Protein AF-A0A7J3WWP4-F1 (afdb_monomer)

Sequence (206 aa):
MHLEELTTLANKKNVTKLIIEVVRRDIKPNSLEISFECSPGCKSRVLLIHSRYVYRNIDGKKIFKHDRFMDLEEYVKNGLREYVARRSDVFWALLVGLTGVIGLLVISLPKIRNFISRVKKMIDEDGDSVYLLIAREGITIPLIKISNNNNKLVISPWLALSLKIAGYYIVRLTYPDINVSWEDALGLEQDPKIEVVSEPIQLESL

pLDDT: mean 75.21, std 16.01, range [35.31, 93.94]

Foldseek 3Di:
DLLVVLLVCLVVLLLLVQLVSCVVVVPDFDKFKDFQPDDPQKGKFKWKAFQVQWDADPVRDIDGDLVGIDTPVCCLQPVNQDDDDPPVPVVVVVVVVVVPDPPPVVVPDDPPPDGQWDWDWDQDPQRWIWIWIQGPVRDIATAWIAHNVRRMIIGGRSSQLSSLSSRMFIKMWMFGNPVDDVSVRSVDPPDTDIGGSDGRDHSVVD

Secondary structure (DSSP, 8-state):
-HHHHHHHHHHTT-HHHHHHHHHHTT--PPPEEEE----TTEEEEEEEEEGGGEEE-TTS-EEE-GGG-EEHHHIIIIIT--PPP--SHHHHHHHHHHSTTTGGGSTTS------SEEEEEEE-TTS-EEEEEEETTS-EEEEEEE-TTSSEEEE-HHHHHHHHHTTEEEEEEEEE-SS--HHHHTTSSS--EEEEEE----GGG-

Solvent-accessible surface area (backbone atoms only — not comparable to full-atom values): 12000 Å² total; per-residue (Å²): 112,74,66,57,54,54,49,51,32,30,77,67,60,38,51,60,61,37,29,53,51,40,54,76,65,66,63,82,61,72,69,48,76,46,74,48,90,56,63,91,66,42,44,66,47,53,30,34,35,49,50,93,52,49,46,63,50,98,87,64,49,79,44,76,51,76,94,55,61,39,51,46,68,56,38,51,66,54,69,58,44,65,74,84,76,86,68,58,64,65,59,50,51,54,53,50,65,73,50,69,87,72,66,82,81,66,77,83,62,82,80,75,78,82,61,65,43,45,66,47,80,47,67,53,98,85,53,24,44,35,34,32,38,39,38,67,88,71,51,73,42,69,39,39,39,34,39,66,85,67,48,36,40,38,37,25,25,48,45,52,51,28,40,14,52,50,31,24,30,36,30,40,41,35,38,71,60,75,89,62,53,74,73,53,44,67,71,44,94,62,82,49,51,75,40,83,77,40,65,50,48,61,78,91,78,113

Structure (mmCIF, N/CA/C/O backbone):
data_AF-A0A7J3WWP4-F1
#
_entry.id   AF-A0A7J3WWP4-F1
#
loop_
_atom_site.group_PDB
_atom_site.id
_atom_site.type_symbol
_atom_site.label_atom_id
_atom_site.label_alt_id
_atom_site.label_comp_id
_atom_site.label_asym_id
_atom_site.label_entity_id
_atom_site.label_seq_id
_atom_site.pdbx_PDB_ins_code
_atom_site.Cartn_x
_atom_site.Cartn_y
_atom_site.Cartn_z
_atom_site.occupancy
_atom_site.B_iso_or_equiv
_atom_site.auth_seq_id
_atom_site.auth_comp_id
_atom_site.auth_asym_id
_atom_site.auth_atom_id
_atom_site.pdbx_PDB_model_num
ATOM 1 N N . MET A 1 1 ? -19.397 -13.144 14.113 1.00 53.34 1 MET A N 1
ATOM 2 C CA . MET A 1 1 ? -19.358 -11.729 14.536 1.00 53.34 1 MET A CA 1
ATOM 3 C C . MET A 1 1 ? -18.107 -10.987 14.055 1.00 53.34 1 MET A C 1
ATOM 5 O O . MET A 1 1 ? -18.246 -10.114 13.212 1.00 53.34 1 MET A O 1
ATOM 9 N N . HIS A 1 2 ? -16.880 -11.334 14.485 1.00 65.81 2 HIS A N 1
ATOM 10 C CA . HIS A 1 2 ? -15.671 -10.584 14.079 1.00 65.81 2 HIS A CA 1
ATOM 11 C C . HIS A 1 2 ? -15.381 -10.593 12.567 1.00 65.81 2 HIS A C 1
ATOM 13 O O . HIS A 1 2 ? -15.059 -9.549 11.994 1.00 65.81 2 HIS A O 1
ATOM 19 N N . LEU A 1 3 ? -15.524 -11.753 11.925 1.00 68.88 3 LEU A N 1
ATOM 20 C CA . LEU A 1 3 ? -15.290 -11.918 10.491 1.00 68.88 3 LEU A CA 1
ATOM 21 C C . LEU A 1 3 ? -16.323 -11.157 9.646 1.00 68.88 3 LEU A C 1
ATOM 23 O O . LEU A 1 3 ? -15.976 -10.592 8.616 1.00 68.88 3 LEU A O 1
ATOM 27 N N . GLU A 1 4 ? -17.580 -11.097 10.091 1.00 70.38 4 GLU A N 1
ATOM 28 C CA . GLU A 1 4 ? -18.696 -10.504 9.338 1.00 70.38 4 GLU A CA 1
ATOM 29 C C . GLU A 1 4 ? -18.543 -8.990 9.177 1.00 70.38 4 GLU A C 1
ATOM 31 O O . GLU A 1 4 ? -18.787 -8.453 8.095 1.00 70.38 4 GLU A O 1
ATOM 36 N N . GLU A 1 5 ? -18.078 -8.289 10.213 1.00 74.50 5 GLU A N 1
ATOM 37 C CA . GLU A 1 5 ? -17.837 -6.843 10.147 1.00 74.50 5 GLU A CA 1
ATOM 38 C C . GLU A 1 5 ? -16.629 -6.500 9.272 1.00 74.50 5 GLU A C 1
ATOM 40 O O . GLU A 1 5 ? -16.724 -5.605 8.430 1.00 74.50 5 GLU A O 1
ATOM 45 N N . LEU A 1 6 ? -15.524 -7.248 9.395 1.00 76.56 6 LEU A N 1
ATOM 46 C CA . LEU A 1 6 ? -14.358 -7.084 8.520 1.00 76.56 6 LEU A CA 1
ATOM 47 C C . LEU A 1 6 ? -14.713 -7.403 7.064 1.00 76.56 6 LEU A C 1
ATOM 49 O O . LEU A 1 6 ? -14.350 -6.646 6.168 1.00 76.56 6 LEU A O 1
ATOM 53 N N . THR A 1 7 ? -15.505 -8.450 6.830 1.00 72.50 7 THR A N 1
ATOM 54 C CA . THR A 1 7 ? -16.014 -8.813 5.497 1.00 72.50 7 THR A CA 1
ATOM 55 C C . THR A 1 7 ? -16.912 -7.712 4.941 1.00 72.50 7 THR A C 1
ATOM 57 O O . THR A 1 7 ? -16.775 -7.303 3.789 1.00 72.50 7 THR A O 1
ATOM 60 N N . THR A 1 8 ? -17.798 -7.154 5.767 1.00 78.88 8 THR A N 1
ATOM 61 C CA . THR A 1 8 ? -18.680 -6.049 5.372 1.00 78.88 8 THR A CA 1
ATOM 62 C C . THR A 1 8 ? -17.882 -4.798 5.008 1.00 78.88 8 THR A C 1
ATOM 64 O O . THR A 1 8 ? -18.183 -4.138 4.011 1.00 78.88 8 THR A O 1
ATOM 67 N N . LEU A 1 9 ? -16.859 -4.459 5.792 1.00 77.50 9 LEU A N 1
ATOM 68 C CA . LEU A 1 9 ? -15.989 -3.312 5.535 1.00 77.50 9 LEU A CA 1
ATOM 69 C C . LEU A 1 9 ? -15.102 -3.522 4.295 1.00 77.50 9 LEU A C 1
ATOM 71 O O . LEU A 1 9 ? -14.937 -2.583 3.511 1.00 77.50 9 LEU A O 1
ATOM 75 N N . ALA A 1 10 ? -14.611 -4.745 4.072 1.00 73.25 10 ALA A N 1
ATOM 76 C CA . ALA A 1 10 ? -13.876 -5.153 2.872 1.00 73.25 10 ALA A CA 1
ATOM 77 C C . ALA A 1 10 ? -14.737 -5.016 1.615 1.00 73.25 10 ALA A C 1
ATOM 79 O O . ALA A 1 10 ? -14.332 -4.366 0.650 1.00 73.25 10 ALA A O 1
ATOM 80 N N . ASN A 1 11 ? -15.977 -5.503 1.666 1.00 70.69 11 ASN A N 1
ATOM 81 C CA . ASN A 1 11 ? -16.937 -5.392 0.567 1.00 70.69 11 ASN A CA 1
ATOM 82 C C . ASN A 1 11 ? -17.316 -3.935 0.266 1.00 70.69 11 ASN A C 1
ATOM 84 O O . ASN A 1 11 ? -17.484 -3.557 -0.893 1.00 70.69 11 ASN A O 1
ATOM 88 N N . LYS A 1 12 ? -17.392 -3.088 1.299 1.00 73.12 12 LYS A N 1
ATOM 89 C CA . LYS A 1 12 ? -17.600 -1.636 1.162 1.00 73.12 12 LYS A CA 1
ATOM 90 C C . LYS A 1 12 ? -16.335 -0.873 0.748 1.00 73.12 12 LYS A C 1
ATOM 92 O O . LYS A 1 12 ? -16.413 0.340 0.569 1.00 73.12 12 LYS A O 1
ATOM 97 N N . LYS A 1 13 ? -15.191 -1.557 0.598 1.00 66.88 13 LYS A N 1
ATOM 98 C CA . LYS A 1 13 ? -13.876 -0.998 0.228 1.00 66.88 13 LYS A CA 1
ATOM 99 C C . LYS A 1 13 ? -13.442 0.168 1.109 1.00 66.88 13 LYS A C 1
ATOM 101 O O . LYS A 1 13 ? -12.750 1.081 0.661 1.00 66.88 13 LYS A O 1
ATOM 106 N N . ASN A 1 14 ? -13.852 0.143 2.373 1.00 77.75 14 ASN A N 1
ATOM 107 C CA . ASN A 1 14 ? -13.524 1.199 3.313 1.00 77.75 14 ASN A CA 1
ATOM 108 C C . ASN A 1 14 ? -12.228 0.851 4.050 1.00 77.75 14 ASN A C 1
ATOM 110 O O . ASN A 1 14 ? -12.248 0.404 5.196 1.00 77.75 14 ASN A O 1
ATOM 114 N N . VAL A 1 15 ? -11.100 1.027 3.357 1.00 84.56 15 VAL A N 1
ATOM 115 C CA . VAL A 1 15 ? -9.767 0.674 3.871 1.00 84.56 15 VAL A CA 1
ATOM 116 C C . VAL A 1 15 ? -9.449 1.431 5.159 1.00 84.56 15 VAL A C 1
ATOM 118 O O . VAL A 1 15 ? -8.937 0.842 6.101 1.00 84.56 15 VAL A O 1
ATOM 121 N N . THR A 1 16 ? -9.838 2.699 5.264 1.00 84.31 16 THR A N 1
ATOM 122 C CA . THR A 1 16 ? -9.641 3.496 6.480 1.00 84.31 16 THR A CA 1
ATOM 123 C C . THR A 1 16 ? -10.349 2.895 7.696 1.00 84.31 16 THR A C 1
ATOM 125 O O . THR A 1 16 ? -9.734 2.738 8.750 1.00 84.31 16 THR A O 1
ATOM 128 N N . LYS A 1 17 ? -11.626 2.513 7.566 1.00 83.94 17 LYS A N 1
ATOM 129 C CA . LYS A 1 17 ? -12.362 1.854 8.656 1.00 83.94 17 LYS A CA 1
ATOM 130 C C . LYS A 1 17 ? -11.822 0.461 8.958 1.00 83.94 17 LYS A C 1
ATOM 132 O O . LYS A 1 17 ? -11.782 0.095 10.126 1.00 83.94 17 LYS A O 1
ATOM 137 N N . LEU A 1 18 ? -11.374 -0.281 7.941 1.00 85.50 18 LEU A N 1
ATOM 138 C CA . LEU A 1 18 ? -10.700 -1.567 8.140 1.00 85.50 18 LEU A CA 1
ATOM 139 C C . LEU A 1 18 ? -9.451 -1.408 9.003 1.00 85.50 18 LEU A C 1
ATOM 141 O O . LEU A 1 18 ? -9.318 -2.127 9.983 1.00 85.50 18 LEU A O 1
ATOM 145 N N . ILE A 1 19 ? -8.586 -0.437 8.699 1.00 87.94 19 ILE A N 1
ATOM 146 C CA . ILE A 1 19 ? -7.359 -0.192 9.471 1.00 87.94 19 ILE A CA 1
ATOM 147 C C . ILE A 1 19 ? -7.692 0.077 10.941 1.00 87.94 19 ILE A C 1
ATOM 149 O O . ILE A 1 19 ? -7.090 -0.529 11.824 1.00 87.94 19 ILE A O 1
ATOM 153 N N . ILE A 1 20 ? -8.662 0.958 11.205 1.00 86.19 20 ILE A N 1
ATOM 154 C CA . ILE A 1 20 ? -9.082 1.292 12.574 1.00 86.19 20 ILE A CA 1
ATOM 155 C C . ILE A 1 20 ? -9.592 0.042 13.298 1.00 86.19 20 ILE A C 1
ATOM 157 O O .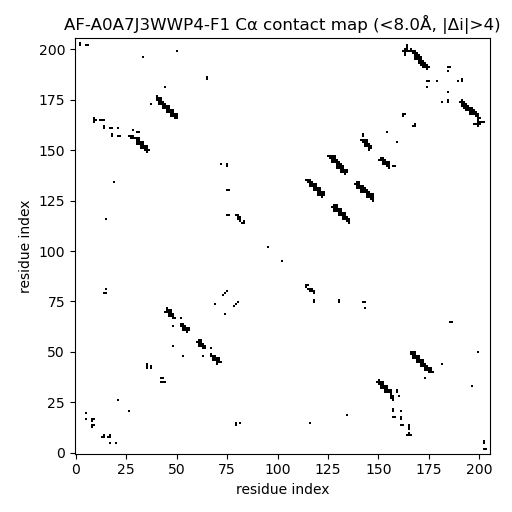 ILE A 1 20 ? -9.226 -0.194 14.447 1.00 86.19 20 ILE A O 1
ATOM 161 N N . GLU A 1 21 ? -10.401 -0.774 12.628 1.00 85.44 21 GLU A N 1
ATOM 162 C CA . GLU A 1 21 ? -10.981 -1.973 13.227 1.00 85.44 21 GLU A CA 1
ATOM 163 C C . GLU A 1 21 ? -9.934 -3.064 13.492 1.00 85.44 21 GLU A C 1
ATOM 165 O O . GLU A 1 21 ? -9.946 -3.690 14.549 1.00 85.44 21 GLU A O 1
ATOM 170 N N . VAL A 1 22 ? -8.980 -3.250 12.576 1.00 86.56 22 VAL A N 1
ATOM 171 C CA . VAL A 1 22 ? -7.848 -4.171 12.752 1.00 86.56 22 VAL A CA 1
ATOM 172 C C . VAL A 1 22 ? -6.987 -3.743 13.947 1.00 86.56 22 VAL A C 1
ATOM 174 O O . VAL A 1 22 ? -6.624 -4.588 14.764 1.00 86.56 22 VAL A O 1
ATOM 177 N N . VAL A 1 23 ? -6.700 -2.442 14.089 1.00 86.38 23 VAL A N 1
ATOM 178 C CA . VAL A 1 23 ? -5.936 -1.898 15.228 1.00 86.38 23 VAL A CA 1
ATOM 179 C C . VAL A 1 23 ? -6.683 -2.079 16.546 1.00 86.38 23 VAL A C 1
ATOM 181 O O . VAL A 1 23 ? -6.095 -2.532 17.523 1.00 86.38 23 VAL A O 1
ATOM 184 N N . ARG A 1 24 ? -7.984 -1.769 16.587 1.00 84.56 24 ARG A N 1
ATOM 185 C CA . ARG A 1 24 ? -8.812 -1.933 17.797 1.00 84.56 24 ARG A CA 1
ATOM 186 C C . ARG A 1 24 ? -8.848 -3.362 18.314 1.00 84.56 24 ARG A C 1
ATOM 188 O O . ARG A 1 24 ? -9.017 -3.571 19.510 1.00 84.56 24 ARG A O 1
ATOM 195 N N . ARG A 1 25 ? -8.717 -4.330 17.412 1.00 81.38 25 ARG A N 1
ATOM 196 C CA . ARG A 1 25 ? -8.728 -5.760 17.727 1.00 81.38 25 ARG A CA 1
ATOM 197 C C . ARG A 1 25 ? -7.346 -6.323 18.048 1.00 81.38 25 ARG A C 1
ATOM 199 O O . ARG A 1 25 ? -7.242 -7.527 18.241 1.00 81.38 25 ARG A O 1
ATOM 206 N N . ASP A 1 26 ? -6.314 -5.478 18.080 1.00 80.38 26 ASP A N 1
ATOM 207 C CA . ASP A 1 26 ? -4.914 -5.853 18.313 1.00 80.38 26 ASP A CA 1
ATOM 208 C C . ASP A 1 26 ? -4.450 -7.034 17.441 1.00 80.38 26 ASP A C 1
ATOM 210 O O . ASP A 1 26 ? -3.686 -7.902 17.863 1.00 80.38 26 ASP A O 1
ATOM 214 N N . ILE A 1 27 ? -4.923 -7.083 16.189 1.00 78.94 27 ILE A N 1
ATOM 215 C CA . ILE A 1 27 ? -4.419 -8.056 15.222 1.00 78.94 27 ILE A CA 1
ATOM 216 C C . ILE A 1 27 ? -2.991 -7.616 14.887 1.00 78.94 27 ILE A C 1
ATOM 218 O O . ILE A 1 27 ? -2.792 -6.512 14.370 1.00 78.94 27 ILE A O 1
ATOM 222 N N . LYS A 1 28 ? -2.001 -8.461 15.199 1.00 67.31 28 LYS A N 1
ATOM 223 C CA . LYS A 1 28 ? -0.566 -8.194 14.993 1.00 67.31 28 LYS A CA 1
ATOM 224 C C . LYS A 1 28 ? -0.029 -8.960 13.783 1.00 67.31 28 LYS A C 1
ATOM 226 O O . LYS A 1 28 ? 0.539 -10.037 13.951 1.00 67.31 28 LYS A O 1
ATOM 231 N N . PRO A 1 29 ? -0.211 -8.449 12.555 1.00 73.12 29 PRO A N 1
ATOM 232 C CA . PRO A 1 29 ? 0.434 -9.033 11.392 1.00 73.12 29 PRO A CA 1
ATOM 233 C C . PRO A 1 29 ? 1.921 -8.657 11.351 1.00 73.12 29 PRO A C 1
ATOM 235 O O . PRO A 1 29 ? 2.377 -7.741 12.039 1.00 73.12 29 PRO A O 1
ATOM 238 N N . ASN A 1 30 ? 2.671 -9.346 10.494 1.00 74.94 30 ASN A N 1
ATOM 239 C CA . ASN A 1 30 ? 4.056 -8.991 10.204 1.00 74.94 30 ASN A CA 1
ATOM 240 C C . ASN A 1 30 ? 4.126 -7.648 9.462 1.00 74.94 30 ASN A C 1
ATOM 242 O O . ASN A 1 30 ? 3.270 -7.343 8.623 1.00 74.94 30 ASN A O 1
ATOM 246 N N . SER A 1 31 ? 5.162 -6.858 9.747 1.00 72.88 31 SER A N 1
ATOM 247 C CA . SER A 1 31 ? 5.498 -5.692 8.932 1.00 72.88 31 SER A CA 1
ATOM 248 C C . SER A 1 31 ? 5.886 -6.128 7.521 1.00 72.88 31 SER A C 1
ATOM 250 O O . SER A 1 31 ? 6.439 -7.209 7.312 1.00 72.88 31 SER A O 1
ATOM 252 N N . LEU A 1 32 ? 5.572 -5.279 6.540 1.00 86.12 32 LEU A N 1
ATOM 253 C CA . LEU A 1 32 ? 5.977 -5.492 5.157 1.00 86.12 32 LEU A CA 1
ATOM 254 C C . LEU A 1 32 ? 7.013 -4.436 4.786 1.00 86.12 32 LEU A C 1
ATOM 256 O O . LEU A 1 32 ? 6.690 -3.255 4.643 1.00 86.12 32 LEU A O 1
ATOM 260 N N . GLU A 1 33 ? 8.258 -4.875 4.650 1.00 88.44 33 GLU A N 1
ATOM 261 C CA . GLU A 1 33 ? 9.375 -4.030 4.241 1.00 88.44 33 GLU A CA 1
ATOM 262 C C . GLU A 1 33 ? 9.713 -4.282 2.775 1.00 88.44 33 GLU A C 1
ATOM 264 O O . GLU A 1 33 ? 9.832 -5.427 2.340 1.00 88.44 33 GLU A O 1
ATOM 269 N N . ILE A 1 34 ? 9.862 -3.203 2.012 1.00 87.19 34 ILE A N 1
ATOM 270 C CA . ILE A 1 34 ? 10.172 -3.247 0.587 1.00 87.19 34 ILE A CA 1
ATOM 271 C C . ILE A 1 34 ? 11.435 -2.428 0.367 1.00 87.19 34 ILE A C 1
ATOM 273 O O . ILE A 1 34 ? 11.413 -1.198 0.426 1.00 87.19 34 ILE A O 1
ATOM 277 N N . SER A 1 35 ? 12.541 -3.121 0.117 1.00 84.81 35 SER A N 1
ATOM 278 C CA . SER A 1 35 ? 13.778 -2.488 -0.334 1.00 84.81 35 SER A CA 1
ATOM 279 C C . SER A 1 35 ? 13.695 -2.210 -1.831 1.00 84.81 35 SER A C 1
ATOM 281 O O . SER A 1 35 ? 13.241 -3.047 -2.616 1.00 84.81 35 SER A O 1
ATOM 283 N N . PHE A 1 36 ? 14.160 -1.037 -2.235 1.00 79.00 36 PHE A N 1
ATOM 284 C CA . PHE A 1 36 ? 14.231 -0.603 -3.625 1.00 79.00 36 PHE A CA 1
ATOM 285 C C . PHE A 1 36 ? 15.599 -0.893 -4.244 1.00 79.00 36 PHE A C 1
ATOM 287 O O . PHE A 1 36 ? 16.018 -0.137 -5.110 1.00 79.00 36 PHE A O 1
ATOM 294 N N . GLU A 1 37 ? 16.309 -1.936 -3.789 1.00 66.94 37 GLU A N 1
ATOM 295 C CA . GLU A 1 37 ? 17.620 -2.317 -4.333 1.00 66.94 37 GLU A CA 1
ATOM 296 C C . GLU A 1 37 ? 17.543 -2.417 -5.857 1.00 66.94 37 GLU A C 1
ATOM 298 O O . GLU A 1 37 ? 16.990 -3.362 -6.421 1.00 66.94 37 GLU A O 1
ATOM 303 N N . CYS A 1 38 ? 18.063 -1.387 -6.513 1.00 65.44 38 CYS A N 1
ATOM 304 C CA . CYS A 1 38 ? 18.010 -1.226 -7.946 1.00 65.44 38 CYS A CA 1
ATOM 305 C C . CYS A 1 38 ? 19.430 -1.052 -8.450 1.00 65.44 38 CYS A C 1
ATOM 307 O O . CYS A 1 38 ? 20.230 -0.334 -7.847 1.00 65.44 38 CYS A O 1
ATOM 309 N N . SER A 1 39 ? 19.738 -1.697 -9.571 1.00 70.88 39 SER A N 1
ATOM 310 C CA . SER A 1 39 ? 20.965 -1.413 -10.304 1.00 70.88 39 SER A CA 1
ATOM 311 C C . SER A 1 39 ? 21.039 0.086 -10.644 1.00 70.88 39 SER A C 1
ATOM 313 O O . SER A 1 39 ? 19.993 0.725 -10.808 1.00 70.88 39 SER A O 1
ATOM 315 N N . PRO A 1 40 ? 22.249 0.663 -10.761 1.00 73.38 40 PRO A N 1
ATOM 316 C CA . PRO A 1 40 ? 22.417 2.054 -11.168 1.00 73.38 40 PRO A CA 1
ATOM 317 C C . PRO A 1 40 ? 21.605 2.372 -12.431 1.00 73.38 40 PRO A C 1
ATOM 319 O O . PRO A 1 40 ? 21.621 1.597 -13.386 1.00 73.38 40 PRO A O 1
ATOM 322 N N . GLY A 1 41 ? 20.891 3.502 -12.432 1.00 75.19 41 GLY A N 1
ATOM 323 C CA . GLY A 1 41 ? 20.064 3.925 -13.569 1.00 75.19 41 GLY A CA 1
ATOM 324 C C . GLY A 1 41 ? 18.663 3.309 -13.621 1.00 75.19 41 GLY A C 1
ATOM 325 O O . GLY A 1 41 ? 18.033 3.338 -14.673 1.00 75.19 41 GLY A O 1
ATOM 326 N N . CYS A 1 42 ? 18.162 2.753 -12.517 1.00 79.44 42 CYS A N 1
ATOM 327 C CA . CYS A 1 42 ? 16.786 2.278 -12.401 1.00 79.44 42 CYS A CA 1
ATOM 328 C C . CYS A 1 42 ? 16.069 2.929 -11.207 1.00 79.44 42 CYS A C 1
ATOM 330 O O . CYS A 1 42 ? 16.673 3.220 -10.174 1.00 79.44 42 CYS A O 1
ATOM 332 N N . LYS A 1 43 ? 14.757 3.117 -11.345 1.00 83.12 43 LYS A N 1
ATOM 333 C CA . LYS A 1 43 ? 13.836 3.580 -10.306 1.00 83.12 43 LYS A CA 1
ATOM 334 C C . LYS A 1 43 ? 12.888 2.456 -9.912 1.00 83.12 43 LYS A C 1
ATOM 336 O O . LYS A 1 43 ? 12.559 1.579 -10.710 1.00 83.12 43 LYS A O 1
ATOM 341 N N . SER A 1 44 ? 12.413 2.507 -8.671 1.00 85.88 44 SER A N 1
ATOM 342 C CA . SER A 1 44 ? 11.416 1.569 -8.167 1.00 85.88 44 SER A CA 1
ATOM 343 C C . SER A 1 44 ? 10.238 2.307 -7.542 1.00 85.88 44 SER A C 1
ATOM 345 O O . SER A 1 44 ? 10.395 3.355 -6.918 1.00 85.88 44 SER A O 1
ATOM 347 N N . ARG A 1 45 ? 9.038 1.753 -7.714 1.00 87.56 45 ARG A N 1
ATOM 348 C CA . ARG A 1 45 ? 7.792 2.237 -7.110 1.00 87.56 45 ARG A CA 1
ATOM 349 C C . ARG A 1 45 ? 7.002 1.080 -6.516 1.00 87.56 45 ARG A C 1
ATOM 351 O O . ARG A 1 45 ? 7.139 -0.058 -6.961 1.00 87.56 45 ARG A O 1
ATOM 358 N N . VAL A 1 46 ? 6.176 1.375 -5.514 1.00 90.75 46 VAL A N 1
ATOM 359 C CA . VAL A 1 46 ? 5.210 0.414 -4.968 1.00 90.75 46 VAL A CA 1
ATOM 360 C C . VAL A 1 46 ? 3.827 0.815 -5.443 1.00 90.75 46 VAL A C 1
ATOM 362 O O . VAL A 1 46 ? 3.352 1.906 -5.136 1.00 90.75 46 VAL A O 1
ATOM 365 N N . LEU A 1 47 ? 3.188 -0.079 -6.182 1.00 90.56 47 LEU A N 1
ATOM 366 C CA . LEU A 1 47 ? 1.879 0.124 -6.776 1.00 90.56 47 LEU A CA 1
ATOM 367 C C . LEU A 1 47 ? 0.852 -0.821 -6.147 1.00 90.56 47 LEU A C 1
ATOM 369 O O . LEU A 1 47 ? 1.164 -1.933 -5.712 1.00 90.56 47 LEU A O 1
ATOM 373 N N . LEU A 1 48 ? -0.396 -0.373 -6.133 1.00 90.56 48 LEU A N 1
ATOM 374 C CA . LEU A 1 48 ? -1.569 -1.121 -5.712 1.00 90.56 48 LEU A CA 1
ATOM 375 C C . LEU A 1 48 ? -2.417 -1.507 -6.918 1.00 90.56 48 LEU A C 1
ATOM 377 O O . LEU A 1 48 ? -2.679 -0.684 -7.795 1.00 90.56 48 LEU A O 1
ATOM 381 N N . ILE A 1 49 ? -2.904 -2.749 -6.924 1.00 87.50 49 ILE A N 1
ATOM 382 C CA . ILE A 1 49 ? -3.813 -3.259 -7.957 1.00 87.50 49 ILE A CA 1
ATOM 383 C C . ILE A 1 49 ? -4.900 -4.076 -7.288 1.00 87.50 49 ILE A C 1
ATOM 385 O O . ILE A 1 49 ? -4.624 -5.055 -6.602 1.00 87.50 49 ILE A O 1
ATOM 389 N N . HIS A 1 50 ? -6.158 -3.727 -7.512 1.00 87.94 50 HIS A N 1
ATOM 390 C CA . HIS A 1 50 ? -7.243 -4.553 -6.997 1.00 87.94 50 HIS A CA 1
ATOM 391 C C . HIS A 1 50 ? -7.351 -5.858 -7.797 1.00 87.94 50 HIS A C 1
ATOM 393 O O . HIS A 1 50 ? -7.327 -5.844 -9.025 1.00 87.94 50 HIS A O 1
ATOM 399 N N . SER A 1 51 ? -7.586 -6.973 -7.109 1.00 85.44 51 SER A N 1
ATOM 400 C CA . SER A 1 51 ? -7.750 -8.320 -7.669 1.00 85.44 51 SER A CA 1
ATOM 401 C C . SER A 1 51 ? -8.725 -8.442 -8.839 1.00 85.44 51 SER A C 1
ATOM 403 O O . SER A 1 51 ? -8.480 -9.225 -9.746 1.00 85.44 51 SER A O 1
ATOM 405 N N . ARG A 1 52 ? -9.782 -7.620 -8.889 1.00 83.62 52 ARG A N 1
ATOM 406 C CA . ARG A 1 52 ? -10.725 -7.568 -10.021 1.00 83.62 52 ARG A CA 1
ATOM 407 C C . ARG A 1 52 ? -10.088 -7.135 -11.349 1.00 83.62 52 ARG A C 1
ATOM 409 O O . ARG A 1 52 ? -10.713 -7.267 -12.395 1.00 83.62 52 ARG A O 1
ATOM 416 N N . TYR A 1 53 ? -8.890 -6.558 -11.300 1.00 83.25 53 TYR A N 1
ATOM 417 C CA . TYR A 1 53 ? -8.115 -6.108 -12.457 1.00 83.25 53 TYR A CA 1
ATOM 418 C C . TYR A 1 53 ? -6.936 -7.029 -12.776 1.00 83.25 53 TYR A C 1
ATOM 420 O O . TYR A 1 53 ? -6.110 -6.695 -13.624 1.00 83.25 53 TYR A O 1
ATOM 428 N N . VAL A 1 54 ? -6.871 -8.184 -12.115 1.00 83.44 54 VAL A N 1
ATOM 429 C CA . VAL A 1 54 ? -5.882 -9.226 -12.367 1.00 83.44 54 VAL A CA 1
ATOM 430 C C . VAL A 1 54 ? -6.602 -10.408 -12.990 1.00 83.44 54 VAL A C 1
ATOM 432 O O . VAL A 1 54 ? -7.606 -10.881 -12.464 1.00 83.44 54 VAL A O 1
ATOM 435 N N . TYR A 1 55 ? -6.098 -10.883 -14.120 1.00 84.44 55 TYR A N 1
ATOM 436 C CA . TYR A 1 55 ? -6.603 -12.085 -14.774 1.00 84.44 55 TYR A CA 1
ATOM 437 C C . TYR A 1 55 ? -5.491 -13.120 -14.888 1.00 84.44 55 TYR A C 1
ATOM 439 O O . TYR A 1 55 ? -4.315 -12.807 -14.712 1.00 84.44 55 TYR A O 1
ATOM 447 N N . ARG A 1 56 ? -5.866 -14.374 -15.131 1.00 82.62 56 ARG A N 1
ATOM 448 C CA . ARG A 1 56 ? -4.910 -15.448 -15.395 1.00 82.62 56 ARG A CA 1
ATOM 449 C C . ARG A 1 56 ? -4.906 -15.743 -16.885 1.00 82.62 56 ARG A C 1
ATOM 451 O O . ARG A 1 56 ? -5.971 -15.789 -17.497 1.00 82.62 56 ARG A O 1
ATOM 458 N N . ASN A 1 57 ? -3.721 -15.907 -17.460 1.00 82.88 57 ASN A N 1
ATOM 459 C CA . ASN A 1 57 ? -3.589 -16.427 -18.813 1.00 82.88 57 ASN A CA 1
ATOM 460 C C . ASN A 1 57 ? -3.881 -17.942 -18.836 1.00 82.88 57 ASN A C 1
ATOM 462 O O . ASN A 1 57 ? -4.132 -18.555 -17.795 1.00 82.88 57 ASN A O 1
ATOM 466 N N . ILE A 1 58 ? -3.827 -18.539 -20.027 1.00 81.94 58 ILE A N 1
ATOM 467 C CA . ILE A 1 58 ? -4.065 -19.977 -20.237 1.00 81.94 58 ILE A CA 1
ATOM 468 C C . ILE A 1 58 ? -3.044 -20.835 -19.459 1.00 81.94 58 ILE A C 1
ATOM 470 O O . ILE A 1 58 ? -3.395 -21.901 -18.965 1.00 81.94 58 ILE A O 1
ATOM 474 N N . ASP A 1 59 ? -1.826 -20.324 -19.247 1.00 82.06 59 ASP A N 1
ATOM 475 C CA . ASP A 1 59 ? -0.762 -20.976 -18.464 1.00 82.06 59 ASP A CA 1
ATOM 476 C C . ASP A 1 59 ? -0.857 -20.715 -16.945 1.00 82.06 59 ASP A C 1
ATOM 478 O O . ASP A 1 59 ? 0.050 -21.057 -16.188 1.00 82.06 59 ASP A O 1
ATOM 482 N N . GLY A 1 60 ? -1.911 -20.040 -16.472 1.00 77.69 60 GLY A N 1
ATOM 483 C CA . GLY A 1 60 ? -2.097 -19.688 -15.062 1.00 77.69 60 GLY A CA 1
ATOM 484 C C . GLY A 1 60 ? -1.263 -18.500 -14.555 1.00 77.69 60 GLY A C 1
ATOM 485 O O . GLY A 1 60 ? -1.384 -18.135 -13.381 1.00 77.69 60 GLY A O 1
ATOM 486 N N . LYS A 1 61 ? -0.462 -17.850 -15.408 1.00 82.19 61 LYS A N 1
ATOM 487 C CA . LYS A 1 61 ? 0.291 -16.628 -15.080 1.00 82.19 61 LYS A CA 1
ATOM 488 C C . LYS A 1 61 ? -0.654 -15.447 -14.870 1.00 82.19 61 LYS A C 1
ATOM 490 O O . LYS A 1 61 ? -1.602 -15.245 -15.629 1.00 82.19 61 LYS A O 1
ATOM 495 N N . LYS A 1 62 ? -0.377 -14.645 -13.840 1.00 80.19 62 LYS A N 1
ATOM 496 C CA . LYS A 1 62 ? -1.130 -13.424 -13.522 1.00 80.19 62 LYS A CA 1
ATOM 497 C C . LYS A 1 62 ? -0.764 -12.322 -14.511 1.00 80.19 62 LYS A C 1
ATOM 499 O O . LYS A 1 62 ? 0.415 -12.038 -14.696 1.00 80.19 62 LYS A O 1
ATOM 504 N N . ILE A 1 63 ? -1.773 -11.687 -15.094 1.00 79.00 63 ILE A N 1
ATOM 505 C CA . ILE A 1 63 ? -1.616 -10.506 -15.935 1.00 79.00 63 ILE A CA 1
ATOM 506 C C . ILE A 1 63 ? -2.319 -9.327 -15.265 1.00 79.00 63 ILE A C 1
ATOM 508 O O . ILE A 1 63 ? -3.476 -9.421 -14.843 1.00 79.00 63 ILE A O 1
ATOM 512 N N . PHE A 1 64 ? -1.596 -8.215 -15.175 1.00 80.25 64 PHE A N 1
ATOM 513 C CA . PHE A 1 64 ? -2.027 -6.983 -14.531 1.00 80.25 64 PHE A CA 1
ATOM 514 C C . PHE A 1 64 ? -2.434 -5.954 -15.588 1.00 80.25 64 PHE A C 1
ATOM 516 O O . PHE A 1 64 ? -1.727 -5.757 -16.574 1.00 80.25 64 PHE A O 1
ATOM 523 N N . LYS A 1 65 ? -3.588 -5.304 -15.408 1.00 76.44 65 LYS A N 1
ATOM 524 C CA . LYS A 1 65 ? -4.036 -4.237 -16.314 1.00 76.44 65 LYS A CA 1
ATOM 525 C C . LYS A 1 65 ? -3.371 -2.901 -15.964 1.00 76.44 65 LYS A C 1
ATOM 527 O O . LYS A 1 65 ? -3.595 -2.372 -14.876 1.00 76.44 65 LYS A O 1
ATOM 532 N N . HIS A 1 66 ? -2.598 -2.368 -16.911 1.00 67.31 66 HIS A N 1
ATOM 533 C CA . HIS A 1 66 ? -1.757 -1.178 -16.740 1.00 67.31 66 HIS A CA 1
ATOM 534 C C . HIS A 1 66 ? -2.524 0.116 -16.417 1.00 67.31 66 HIS A C 1
ATOM 536 O O . HIS A 1 66 ? -2.045 0.944 -15.652 1.00 67.31 66 HIS A O 1
ATOM 542 N N . ASP A 1 67 ? -3.766 0.264 -16.872 1.00 67.19 67 ASP A N 1
ATOM 543 C CA . ASP A 1 67 ? -4.603 1.446 -16.617 1.00 67.19 67 ASP A CA 1
ATOM 544 C C . ASP A 1 67 ? -5.184 1.515 -15.188 1.00 67.19 67 ASP A C 1
ATOM 546 O O . ASP A 1 67 ? -5.975 2.408 -14.875 1.00 67.19 67 ASP A O 1
ATOM 550 N N . ARG A 1 68 ? -4.863 0.542 -14.321 1.00 73.38 68 ARG A N 1
ATOM 551 C CA . ARG A 1 68 ? -5.486 0.376 -12.992 1.00 73.38 68 ARG A CA 1
ATOM 552 C C . ARG A 1 68 ? -4.500 0.295 -11.835 1.00 73.38 68 ARG A C 1
ATOM 554 O O . ARG A 1 68 ? -4.927 -0.012 -10.719 1.00 73.38 68 ARG A O 1
ATOM 561 N N . PHE A 1 69 ? -3.225 0.562 -12.088 1.00 81.88 69 PHE A N 1
ATOM 562 C CA . PHE A 1 69 ? -2.245 0.744 -11.028 1.00 81.88 69 PHE A CA 1
ATOM 563 C C . PHE A 1 69 ? -2.489 2.058 -10.281 1.00 81.88 69 PHE A C 1
ATOM 565 O O . PHE A 1 69 ? -2.964 3.040 -10.850 1.00 81.88 69 PHE A O 1
ATOM 572 N N . MET A 1 70 ? -2.154 2.072 -8.996 1.00 86.69 70 MET A N 1
ATOM 573 C CA . MET A 1 70 ? -2.174 3.274 -8.170 1.00 86.69 70 MET A CA 1
ATOM 574 C C . MET A 1 70 ? -0.924 3.311 -7.304 1.00 86.69 70 MET A C 1
ATOM 576 O O . MET A 1 70 ? -0.641 2.329 -6.618 1.00 86.69 70 MET A O 1
ATOM 580 N N . ASP A 1 71 ? -0.186 4.417 -7.311 1.00 88.50 71 ASP A N 1
ATOM 581 C CA . ASP A 1 71 ? 0.972 4.573 -6.432 1.00 88.50 71 ASP A CA 1
ATOM 582 C C . ASP A 1 71 ? 0.540 4.500 -4.956 1.00 88.50 71 ASP A C 1
ATO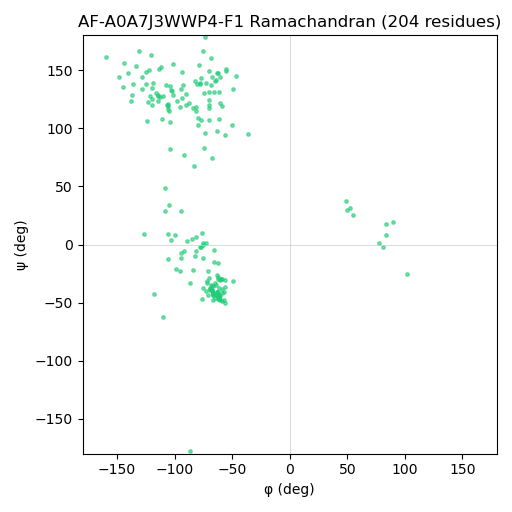M 584 O O . ASP A 1 71 ? -0.441 5.122 -4.536 1.00 88.50 71 ASP A O 1
ATOM 588 N N . LEU A 1 72 ? 1.246 3.687 -4.162 1.00 89.75 72 LEU A N 1
ATOM 589 C CA . LEU A 1 72 ? 0.910 3.459 -2.756 1.00 89.75 72 LEU A CA 1
ATOM 590 C C . LEU A 1 72 ? 1.017 4.747 -1.931 1.00 89.75 72 LEU A C 1
ATOM 592 O O . LEU A 1 72 ? 0.178 4.992 -1.062 1.00 89.75 72 LEU A O 1
ATOM 596 N N . GLU A 1 73 ? 2.040 5.564 -2.177 1.00 88.62 73 GLU A N 1
ATOM 597 C CA . GLU A 1 73 ? 2.230 6.820 -1.458 1.00 88.62 73 GLU A CA 1
ATOM 598 C C . GLU A 1 73 ? 1.104 7.802 -1.808 1.00 88.62 73 GLU A C 1
ATOM 600 O O . GLU A 1 73 ? 0.538 8.440 -0.915 1.00 88.62 73 GLU A O 1
ATOM 605 N N . GLU A 1 74 ? 0.722 7.896 -3.082 1.00 86.81 74 GLU A N 1
ATOM 606 C CA . GLU A 1 74 ? -0.408 8.717 -3.516 1.00 86.81 74 GLU A CA 1
ATOM 607 C C . GLU A 1 74 ? -1.740 8.229 -2.931 1.00 86.81 74 GLU A C 1
ATOM 609 O O . GLU A 1 74 ? -2.526 9.033 -2.413 1.00 86.81 74 GLU A O 1
ATOM 614 N N . TYR A 1 75 ? -1.975 6.915 -2.924 1.00 85.62 75 TYR A N 1
ATOM 615 C CA . TYR A 1 75 ? -3.155 6.329 -2.294 1.00 85.62 75 TYR A CA 1
ATOM 616 C C . TYR A 1 75 ? -3.228 6.667 -0.801 1.00 85.62 75 TYR A C 1
ATOM 618 O O . TYR A 1 75 ? -4.288 7.041 -0.296 1.00 85.62 75 TYR A O 1
ATOM 626 N N . VAL A 1 76 ? -2.102 6.616 -0.090 1.00 87.19 76 VAL A N 1
ATOM 627 C CA . VAL A 1 76 ? -2.036 7.004 1.324 1.00 87.19 76 VAL A CA 1
ATOM 628 C C . VAL A 1 76 ? -2.289 8.503 1.506 1.00 87.19 76 VAL A C 1
ATOM 630 O O . VAL A 1 76 ? -3.056 8.893 2.388 1.00 87.19 76 VAL A O 1
ATOM 633 N N . LYS A 1 77 ? -1.697 9.361 0.667 1.00 83.38 77 LYS A N 1
ATOM 634 C CA . LYS A 1 77 ? -1.873 10.822 0.733 1.00 83.38 77 LYS A CA 1
ATOM 635 C C . LYS A 1 77 ? -3.320 11.244 0.500 1.00 83.38 77 LYS A C 1
ATOM 637 O O . LYS A 1 77 ? -3.829 12.089 1.243 1.00 83.38 77 LYS A O 1
ATOM 642 N N . ASN A 1 78 ? -3.944 10.691 -0.538 1.00 77.69 78 ASN A N 1
ATOM 643 C CA . ASN A 1 78 ? -5.180 11.205 -1.125 1.00 77.69 78 ASN A CA 1
ATOM 644 C C . ASN A 1 78 ? -6.341 10.211 -1.030 1.00 77.69 78 ASN A C 1
ATOM 646 O O . ASN A 1 78 ? -7.449 10.614 -0.689 1.00 77.69 78 ASN A O 1
ATOM 650 N N . GLY A 1 79 ? -6.099 8.926 -1.289 1.00 69.12 79 GLY A N 1
ATOM 651 C CA . GLY A 1 79 ? -7.130 7.882 -1.339 1.00 69.12 79 GLY A CA 1
ATOM 652 C C . GLY A 1 79 ? -7.711 7.494 0.023 1.00 69.12 79 GLY A C 1
ATOM 653 O O . GLY A 1 79 ? -8.900 7.204 0.116 1.00 69.12 79 GLY A O 1
ATOM 654 N N . LEU A 1 80 ? -6.910 7.545 1.093 1.00 74.88 80 LEU A N 1
ATOM 655 C CA . LEU A 1 80 ? -7.380 7.299 2.467 1.00 74.88 80 LEU A CA 1
ATOM 656 C C . LEU A 1 80 ? -8.040 8.522 3.121 1.00 74.88 80 LEU A C 1
ATOM 658 O O . LEU A 1 80 ? -8.642 8.401 4.193 1.00 74.88 80 LEU A O 1
ATOM 662 N N . ARG A 1 81 ? -7.953 9.707 2.499 1.00 62.62 81 ARG A N 1
ATOM 663 C CA . ARG A 1 81 ? -8.677 10.891 2.971 1.00 62.62 81 ARG A CA 1
ATOM 664 C C . ARG A 1 81 ? -10.155 10.734 2.631 1.00 62.62 81 ARG A C 1
ATOM 666 O O . ARG A 1 81 ? -10.595 11.098 1.546 1.00 62.62 81 ARG A O 1
ATOM 673 N N . GLU A 1 82 ? -10.949 10.259 3.583 1.00 54.28 82 GLU A N 1
ATOM 674 C CA . GLU A 1 82 ? -12.401 10.360 3.458 1.00 54.28 82 GLU A CA 1
ATOM 675 C C . GLU A 1 82 ? -12.833 11.829 3.600 1.00 54.28 82 GLU A C 1
ATOM 677 O O . GLU A 1 82 ? -12.821 12.411 4.687 1.00 54.28 82 GLU A O 1
ATOM 682 N N . TYR A 1 83 ? -13.229 12.436 2.479 1.00 41.97 83 TYR A N 1
ATOM 683 C CA . TYR A 1 83 ? -13.966 13.696 2.461 1.00 41.97 83 TYR A CA 1
ATOM 684 C C . TYR A 1 83 ? -15.453 13.383 2.652 1.00 41.97 83 TYR A C 1
ATOM 686 O O . TYR A 1 83 ? -16.062 12.708 1.821 1.00 41.97 83 TYR A O 1
ATOM 694 N N . VAL A 1 84 ? -16.066 13.867 3.735 1.00 43.19 84 VAL A N 1
ATOM 695 C CA . VAL A 1 84 ? -17.519 13.734 3.902 1.00 43.19 84 VAL A CA 1
ATOM 696 C C . VAL A 1 84 ? -18.218 14.641 2.891 1.00 43.19 84 VAL A C 1
ATOM 698 O O . VAL A 1 84 ? -18.032 15.860 2.881 1.00 43.19 84 VAL A O 1
ATOM 701 N N . ALA A 1 85 ? -19.029 14.019 2.036 1.00 37.00 85 ALA A N 1
ATOM 702 C CA . ALA A 1 85 ? -19.885 14.677 1.064 1.00 37.00 85 ALA A CA 1
ATOM 703 C C . ALA A 1 85 ? -20.904 15.600 1.760 1.00 37.00 85 ALA A C 1
ATOM 705 O O . ALA A 1 85 ? -21.737 15.155 2.551 1.00 37.00 85 ALA A O 1
ATOM 706 N N . ARG A 1 86 ? -20.869 16.893 1.413 1.00 40.56 86 ARG A N 1
ATOM 707 C CA . ARG A 1 86 ? -21.882 17.904 1.761 1.00 40.56 86 ARG A CA 1
ATOM 708 C C . ARG A 1 86 ? -23.207 17.619 1.037 1.00 40.56 86 ARG A C 1
ATOM 710 O O . ARG A 1 86 ? -23.531 18.303 0.071 1.00 40.56 86 ARG A O 1
ATOM 717 N N . ARG A 1 87 ? -23.978 16.612 1.449 1.00 35.31 87 ARG A N 1
ATOM 718 C CA . ARG A 1 87 ? -25.341 16.414 0.909 1.00 35.31 87 ARG A CA 1
ATOM 719 C C . ARG A 1 87 ? -26.479 16.788 1.856 1.00 35.31 87 ARG A C 1
ATOM 721 O O . ARG A 1 87 ? -27.588 16.951 1.367 1.00 35.31 87 ARG A O 1
ATOM 728 N N . SER A 1 88 ? -26.239 17.021 3.149 1.00 37.91 88 SER A N 1
ATOM 729 C CA . SER A 1 88 ? -27.323 17.421 4.063 1.00 37.91 88 SER A CA 1
ATOM 730 C C . SER A 1 88 ? -27.457 18.933 4.275 1.00 37.91 88 SER A C 1
ATOM 732 O O . SER A 1 88 ? -28.545 19.381 4.608 1.00 37.91 88 SER A O 1
ATOM 734 N N . ASP A 1 89 ? -26.419 19.744 4.048 1.00 42.84 89 ASP A N 1
ATOM 735 C CA . ASP A 1 89 ? -26.465 21.172 4.421 1.00 42.84 89 ASP A CA 1
ATOM 736 C C . ASP A 1 89 ? -27.442 22.007 3.579 1.00 42.84 89 ASP A C 1
ATOM 738 O O . ASP A 1 89 ? -28.085 22.903 4.114 1.00 42.84 89 ASP A O 1
ATOM 742 N N . VAL A 1 90 ? -27.609 21.706 2.285 1.00 48.16 90 VAL A N 1
ATOM 743 C CA . VAL A 1 90 ? -28.569 22.435 1.432 1.00 48.16 90 VAL A CA 1
ATOM 744 C C . VAL A 1 90 ? -30.002 22.003 1.731 1.00 48.16 90 VAL A C 1
ATOM 746 O O . VAL A 1 90 ? -30.887 22.847 1.780 1.00 48.16 90 VAL A O 1
ATOM 749 N N . PHE A 1 91 ? -30.232 20.713 2.001 1.00 45.38 91 PHE A N 1
ATOM 750 C CA . PHE A 1 91 ? -31.562 20.196 2.336 1.00 45.38 91 PHE A CA 1
ATOM 751 C C . PHE A 1 91 ? -32.041 20.728 3.695 1.00 45.38 91 PHE A C 1
ATOM 753 O O . PHE A 1 91 ? -33.193 21.129 3.821 1.00 45.38 91 PHE A O 1
ATOM 760 N N . TRP A 1 92 ? -31.137 20.834 4.677 1.00 45.56 92 TRP A N 1
ATOM 761 C CA . TRP A 1 92 ? -31.409 21.499 5.953 1.00 45.56 92 TRP A CA 1
ATOM 762 C C . TRP A 1 92 ? -31.556 23.015 5.806 1.00 45.56 92 TRP A C 1
ATOM 764 O O . TRP A 1 92 ? -32.442 23.577 6.433 1.00 45.56 92 TRP A O 1
ATOM 774 N N . ALA A 1 93 ? -30.767 23.689 4.962 1.00 49.50 93 ALA A N 1
ATOM 775 C CA . ALA A 1 93 ? -30.942 25.121 4.701 1.00 49.50 93 ALA A CA 1
ATOM 776 C C . ALA A 1 93 ? -32.278 25.436 3.999 1.00 49.50 93 ALA A C 1
ATOM 778 O O . ALA A 1 93 ? -32.882 26.466 4.285 1.00 49.50 93 ALA A O 1
ATOM 779 N N . LEU A 1 94 ? -32.773 24.538 3.139 1.00 50.56 94 LEU A N 1
ATOM 780 C CA . LEU A 1 94 ? -34.088 24.658 2.501 1.00 50.56 94 LEU A CA 1
ATOM 781 C C . LEU A 1 94 ? -35.231 24.397 3.499 1.00 50.56 94 LEU A C 1
ATOM 783 O O . LEU A 1 94 ? -36.218 25.126 3.501 1.00 50.56 94 LEU A O 1
ATOM 787 N N . LEU A 1 95 ? -35.074 23.403 4.384 1.00 50.97 95 LEU A N 1
ATOM 788 C CA . LEU A 1 95 ? -36.026 23.111 5.466 1.00 50.97 95 LEU A CA 1
ATOM 789 C C . LEU A 1 95 ? -36.082 24.235 6.513 1.00 50.97 95 LEU A C 1
ATOM 791 O O . LEU A 1 95 ? -37.165 24.624 6.935 1.00 50.97 95 LEU A O 1
ATOM 795 N N . VAL A 1 96 ? -34.930 24.794 6.892 1.00 51.12 96 VAL A N 1
ATOM 796 C CA . VAL A 1 96 ? -34.821 25.911 7.846 1.00 51.12 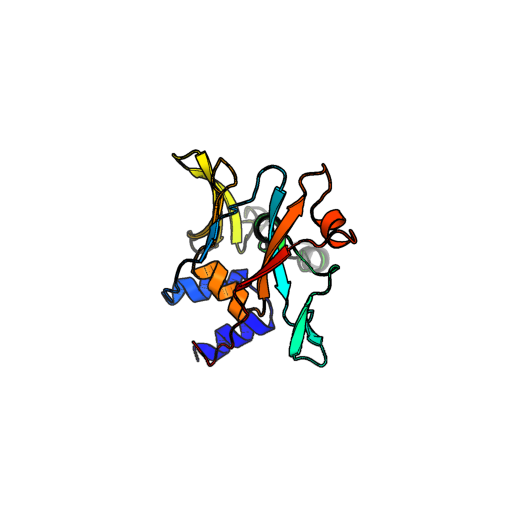96 VAL A CA 1
ATOM 797 C C . VAL A 1 96 ? -35.304 27.226 7.224 1.00 51.12 96 VAL A C 1
ATOM 799 O O . VAL A 1 96 ? -35.883 28.050 7.927 1.00 51.12 96 VAL A O 1
ATOM 802 N N . GLY A 1 97 ? -35.145 27.406 5.906 1.00 49.78 97 GLY A N 1
ATOM 803 C CA . GLY A 1 97 ? -35.736 28.525 5.165 1.00 49.78 97 GLY A CA 1
ATOM 804 C C . GLY A 1 97 ? -37.270 28.519 5.164 1.00 49.78 97 GLY A C 1
ATOM 805 O O . GLY A 1 97 ? -37.879 29.583 5.093 1.00 49.78 97 GLY A O 1
ATOM 806 N N . L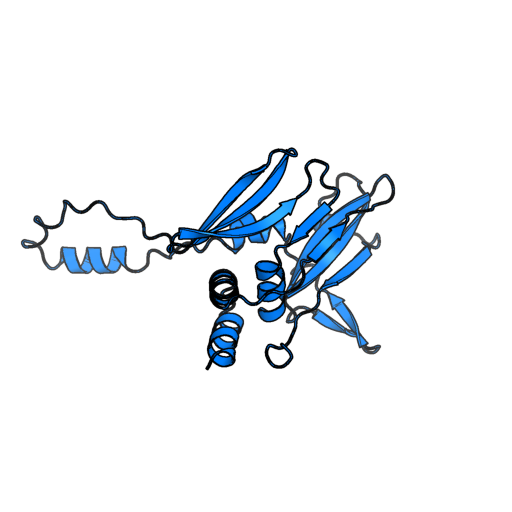EU A 1 98 ? -37.895 27.344 5.308 1.00 52.97 98 LEU A N 1
ATOM 807 C CA . LEU A 1 98 ? -39.349 27.183 5.438 1.00 52.97 98 LEU A CA 1
ATOM 808 C C . LEU A 1 98 ? -39.863 27.372 6.874 1.00 52.97 98 LEU A C 1
ATOM 810 O O . LEU A 1 98 ? -41.026 27.715 7.062 1.00 52.97 98 LEU A O 1
ATOM 814 N N . THR A 1 99 ? -39.012 27.211 7.889 1.00 55.75 99 THR A N 1
ATOM 815 C CA . THR A 1 99 ? -39.362 27.412 9.306 1.00 55.75 99 THR A CA 1
ATOM 816 C C . THR A 1 99 ? -38.718 28.679 9.859 1.00 55.75 99 THR A C 1
ATOM 818 O O . THR A 1 99 ? -38.065 28.664 10.910 1.00 55.75 99 THR A O 1
ATOM 821 N N . GLY A 1 100 ? -38.868 29.783 9.122 1.00 50.16 100 GLY A N 1
ATOM 822 C CA . GLY A 1 100 ? -38.533 31.111 9.614 1.00 50.16 100 GLY A CA 1
ATOM 823 C C . GLY A 1 100 ? -39.099 31.328 11.021 1.00 50.16 100 GLY A C 1
ATOM 824 O O . GLY A 1 100 ? -40.185 30.859 11.346 1.00 50.16 100 GLY A O 1
ATOM 825 N N . VAL A 1 101 ? -38.350 32.070 11.837 1.00 50.38 101 VAL A N 1
ATOM 826 C CA . VAL A 1 101 ? -38.728 32.641 13.147 1.00 50.38 101 VAL A CA 1
ATOM 827 C C . VAL A 1 101 ? -38.219 31.916 14.413 1.00 50.38 101 VAL A C 1
ATOM 829 O O . VAL A 1 101 ? -37.950 32.611 15.386 1.00 50.38 101 VAL A O 1
ATOM 832 N N . ILE A 1 102 ? -37.911 30.608 14.437 1.00 48.00 102 ILE A N 1
ATOM 833 C CA . ILE A 1 102 ? -37.371 29.960 15.674 1.00 48.00 102 ILE A CA 1
ATOM 834 C C . ILE A 1 102 ? -35.826 29.801 15.669 1.00 48.00 102 ILE A C 1
ATOM 836 O O . ILE A 1 102 ? -35.190 29.719 16.718 1.00 48.00 102 ILE A O 1
ATOM 840 N N . GLY A 1 103 ? -35.175 29.826 14.501 1.00 43.31 103 GLY A N 1
ATOM 841 C CA . GLY A 1 103 ? -33.757 29.447 14.334 1.00 43.31 103 GLY A CA 1
ATOM 842 C C . GLY A 1 103 ? -32.681 30.457 14.769 1.00 43.31 103 GLY A C 1
ATOM 843 O O . GLY A 1 103 ? -31.494 30.145 14.682 1.00 43.31 103 GLY A O 1
ATOM 844 N N . LEU A 1 104 ? -33.049 31.653 15.239 1.00 44.75 104 LEU A N 1
ATOM 845 C CA . LEU A 1 104 ? -32.079 32.712 15.569 1.00 44.75 104 LEU A CA 1
ATOM 846 C C . LEU A 1 104 ? -31.312 32.467 16.884 1.00 44.75 104 LEU A C 1
ATOM 848 O O . LEU A 1 104 ? -30.294 33.108 17.126 1.00 44.75 104 LEU A O 1
ATOM 852 N N . LEU A 1 105 ? -31.742 31.492 17.692 1.00 42.31 105 LEU A N 1
ATOM 853 C CA . LEU A 1 105 ? -31.108 31.122 18.965 1.00 42.31 105 LEU A CA 1
ATOM 854 C C . LEU A 1 105 ? -30.047 30.008 18.860 1.00 42.31 105 LEU A C 1
ATOM 856 O O . LEU A 1 105 ? -29.367 29.734 19.843 1.00 42.31 105 LEU A O 1
ATOM 860 N N . VAL A 1 106 ? -29.847 29.388 17.688 1.00 45.06 106 VAL A N 1
ATOM 861 C CA . VAL A 1 106 ? -28.887 28.267 17.508 1.00 45.06 106 VAL A CA 1
ATOM 862 C C . VAL A 1 106 ? -27.584 28.707 16.808 1.00 45.06 106 VAL A C 1
ATOM 864 O O . VAL A 1 106 ? -26.694 27.901 16.544 1.00 45.06 106 VAL A O 1
ATOM 867 N N . ILE A 1 107 ? -27.423 30.004 16.518 1.00 41.38 107 ILE A N 1
ATOM 868 C CA . ILE A 1 107 ? -26.302 30.550 15.723 1.00 41.38 107 ILE A CA 1
ATOM 869 C C . ILE A 1 107 ? -24.968 30.616 16.510 1.00 41.38 107 ILE A C 1
ATOM 871 O O . ILE A 1 107 ? -23.934 30.967 15.949 1.00 41.38 107 ILE A O 1
ATOM 875 N N . SER A 1 108 ? -24.925 30.202 17.780 1.00 37.16 108 SER A N 1
ATOM 876 C CA . SER A 1 108 ? -23.706 30.237 18.608 1.00 37.16 108 SER A CA 1
ATOM 877 C C . SER A 1 108 ? -23.078 28.871 18.911 1.00 37.16 108 SER A C 1
ATOM 879 O O . SER A 1 108 ? -22.396 28.719 19.922 1.00 37.16 108 SER A O 1
ATOM 881 N N . LEU A 1 109 ? -23.230 27.873 18.035 1.00 41.41 109 LEU A N 1
ATOM 882 C CA . LEU A 1 109 ? -22.388 26.674 18.094 1.00 41.41 109 LEU A CA 1
ATOM 883 C C . LEU A 1 109 ? -21.341 26.719 16.975 1.00 41.41 109 LEU A C 1
ATOM 885 O O . LEU A 1 109 ? -21.706 26.656 15.796 1.00 41.41 109 LEU A O 1
ATOM 889 N N . PRO A 1 110 ? -20.034 26.815 17.300 1.00 38.09 110 PRO A N 1
ATOM 890 C CA . PRO A 1 110 ? -18.999 26.671 16.293 1.00 38.09 110 PRO A CA 1
ATOM 891 C C . PRO A 1 110 ? -19.180 25.290 15.668 1.00 38.09 110 PRO A C 1
ATOM 893 O O . PRO A 1 110 ? -19.144 24.276 16.364 1.00 38.09 110 PRO A O 1
ATOM 896 N N . LYS A 1 111 ? -19.432 25.251 14.355 1.00 41.12 111 LYS A N 1
ATOM 897 C CA . LYS A 1 111 ? -19.537 24.012 13.580 1.00 41.12 111 LYS A CA 1
ATOM 898 C C . LYS A 1 111 ? -18.239 23.226 13.760 1.00 41.12 111 LYS A C 1
ATOM 900 O O . LYS A 1 111 ? -17.268 23.459 13.039 1.00 41.12 111 LYS A O 1
ATOM 905 N N . ILE A 1 112 ? -18.213 22.300 14.719 1.00 42.59 112 ILE A N 1
ATOM 906 C CA . ILE A 1 112 ? -17.136 21.326 14.851 1.00 42.59 112 ILE A CA 1
ATOM 907 C C . ILE A 1 112 ? -17.157 20.524 13.557 1.00 42.59 112 ILE A C 1
ATOM 909 O O . ILE A 1 112 ? -18.079 19.766 13.254 1.00 42.59 112 ILE A O 1
ATOM 913 N N . ARG A 1 113 ? -16.144 20.785 12.740 1.00 46.03 113 ARG A N 1
ATOM 914 C CA . ARG A 1 113 ? -15.874 20.108 11.482 1.00 46.03 113 ARG A CA 1
ATOM 915 C C . ARG A 1 113 ? -15.591 18.644 11.834 1.00 46.03 113 ARG A C 1
ATOM 917 O O . ARG A 1 113 ? -14.491 18.320 12.268 1.00 46.03 113 ARG A O 1
ATOM 924 N N . ASN A 1 114 ? -16.593 17.774 11.720 1.00 44.84 114 ASN A N 1
ATOM 925 C CA . ASN A 1 114 ? -16.460 16.358 12.070 1.00 44.84 114 ASN A CA 1
ATOM 926 C C . ASN A 1 114 ? -15.640 15.625 10.994 1.00 44.84 114 ASN A C 1
ATOM 928 O O . ASN A 1 114 ? -16.191 15.020 10.077 1.00 44.84 114 ASN A O 1
ATOM 932 N N . PHE A 1 115 ? -14.312 15.705 11.087 1.00 53.31 115 PHE A N 1
ATOM 933 C CA . PHE A 1 115 ? -13.406 14.833 10.339 1.00 53.31 115 PHE A CA 1
ATOM 934 C C . PHE A 1 115 ? -13.568 13.385 10.836 1.00 53.31 115 PHE A C 1
ATOM 936 O O . PHE A 1 115 ? -13.551 13.148 12.042 1.00 53.31 115 PHE A O 1
ATOM 943 N N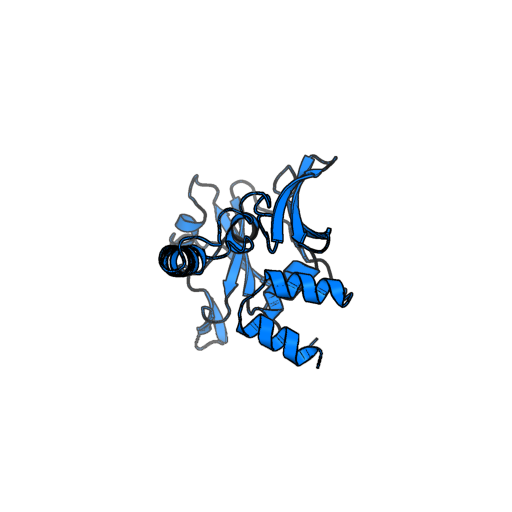 . ILE A 1 116 ? -13.724 12.419 9.920 1.00 58.53 116 ILE A N 1
ATOM 944 C CA . ILE A 1 116 ? -13.759 10.982 10.266 1.00 58.53 116 ILE A CA 1
ATOM 945 C C . ILE A 1 116 ? -12.335 10.490 10.561 1.00 58.53 116 ILE A C 1
ATOM 947 O O . ILE A 1 116 ? -12.086 9.846 11.578 1.00 58.53 116 ILE A O 1
ATOM 951 N N . SER A 1 117 ? -11.386 10.843 9.694 1.00 68.75 117 SER A N 1
ATOM 952 C CA . SER A 1 117 ? -9.955 10.616 9.891 1.00 68.75 117 SER A CA 1
ATOM 953 C C . SER A 1 117 ? -9.139 11.561 9.002 1.00 68.75 117 SER A C 1
ATOM 955 O O . SER A 1 117 ? -9.661 12.142 8.044 1.00 68.75 117 SER A O 1
ATOM 957 N N . ARG A 1 118 ? -7.859 11.758 9.322 1.00 81.06 118 ARG A N 1
ATOM 958 C CA . ARG A 1 118 ? -6.939 12.589 8.535 1.00 81.06 118 ARG A CA 1
ATOM 959 C C . ARG A 1 118 ? -5.597 11.893 8.384 1.00 81.06 118 ARG A C 1
ATOM 961 O O . ARG A 1 118 ? -5.061 11.393 9.362 1.00 81.06 118 ARG A O 1
ATOM 968 N N . VAL A 1 119 ? -5.018 11.951 7.187 1.00 84.81 119 VAL A N 1
ATOM 969 C CA . VAL A 1 119 ? -3.627 11.535 6.967 1.00 84.81 119 VAL A CA 1
ATOM 970 C C . VAL A 1 119 ? -2.700 12.746 7.084 1.00 84.81 119 VAL A C 1
ATOM 972 O O . VAL A 1 119 ? -2.913 13.765 6.413 1.00 84.81 119 VAL A O 1
ATOM 975 N N . LYS A 1 120 ? -1.681 12.649 7.943 1.00 88.12 120 LYS A N 1
ATOM 976 C CA . LYS A 1 120 ? -0.646 13.668 8.164 1.00 88.12 120 LYS A CA 1
ATOM 977 C C . LYS A 1 120 ? 0.727 13.092 7.816 1.00 88.12 120 LYS A C 1
ATOM 979 O O . LYS A 1 120 ? 1.021 11.957 8.167 1.00 88.12 120 LYS A O 1
ATOM 984 N N . LYS A 1 121 ? 1.560 13.895 7.153 1.00 89.94 121 LYS A N 1
ATOM 985 C CA . LYS A 1 121 ? 2.981 13.603 6.942 1.00 89.94 121 LYS A CA 1
ATOM 986 C C . LYS A 1 121 ? 3.801 14.242 8.066 1.00 89.94 121 LYS A C 1
ATOM 988 O O . LYS A 1 121 ? 3.531 15.389 8.428 1.00 89.94 121 LYS A O 1
ATOM 993 N N . MET A 1 122 ? 4.784 13.521 8.583 1.00 91.44 122 MET A N 1
ATOM 994 C CA . MET A 1 122 ? 5.842 14.033 9.452 1.00 91.44 122 MET A CA 1
ATOM 995 C C . MET A 1 122 ? 7.210 13.562 8.948 1.00 91.44 122 MET A C 1
ATOM 997 O O . MET A 1 122 ? 7.280 12.685 8.085 1.00 91.44 122 MET A O 1
ATOM 1001 N N . ILE A 1 123 ? 8.266 14.177 9.466 1.00 92.31 123 ILE A N 1
ATOM 1002 C CA . ILE A 1 123 ? 9.653 13.762 9.257 1.00 92.31 123 ILE A CA 1
ATOM 1003 C C . ILE A 1 123 ? 10.161 13.323 10.630 1.00 92.31 123 ILE A C 1
ATOM 1005 O O . ILE A 1 123 ? 9.929 14.050 11.599 1.00 92.31 123 ILE A O 1
ATOM 1009 N N . ASP A 1 124 ? 10.736 12.128 10.728 1.00 89.94 124 ASP A N 1
ATOM 1010 C CA . ASP A 1 124 ? 11.314 11.634 11.981 1.00 89.94 124 ASP A CA 1
ATOM 1011 C C . ASP A 1 124 ? 12.774 12.085 12.167 1.00 89.94 124 ASP A C 1
ATOM 1013 O O . ASP A 1 124 ? 13.303 12.864 11.372 1.00 89.94 124 ASP A O 1
ATOM 1017 N N . GLU A 1 125 ? 13.406 11.649 13.258 1.00 89.38 125 GLU A N 1
ATOM 1018 C CA . GLU A 1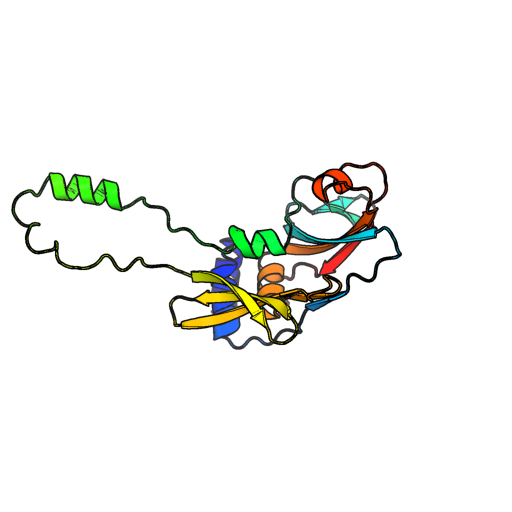 125 ? 14.775 12.044 13.624 1.00 89.38 125 GLU A CA 1
ATOM 1019 C C . GLU A 1 125 ? 15.821 11.607 12.586 1.00 89.38 125 GLU A C 1
ATOM 1021 O O . GLU A 1 125 ? 16.818 12.302 12.395 1.00 89.38 125 GLU A O 1
ATOM 1026 N N . ASP A 1 126 ? 15.554 10.515 11.864 1.00 87.00 126 ASP A N 1
ATOM 1027 C CA . ASP A 1 126 ? 16.419 9.983 10.806 1.00 87.00 126 ASP A CA 1
ATOM 1028 C C . ASP A 1 126 ? 16.235 10.730 9.466 1.00 87.00 126 ASP A C 1
ATOM 1030 O O . ASP A 1 126 ? 16.955 10.495 8.491 1.00 87.00 126 ASP A O 1
ATOM 1034 N N . GLY A 1 127 ? 15.273 11.658 9.399 1.00 87.88 127 GLY A N 1
ATOM 1035 C CA . GLY A 1 127 ? 14.891 12.364 8.178 1.00 87.88 127 GLY A CA 1
ATOM 1036 C C . GLY A 1 127 ? 13.905 11.587 7.303 1.00 87.88 127 GLY A C 1
ATOM 1037 O O . GLY A 1 127 ? 13.609 12.015 6.183 1.00 87.88 127 GLY A O 1
ATOM 1038 N N . ASP A 1 128 ? 13.370 10.467 7.786 1.00 90.25 128 ASP A N 1
ATOM 1039 C CA . ASP A 1 128 ? 12.455 9.630 7.028 1.00 90.25 128 ASP A CA 1
ATOM 1040 C C . ASP A 1 128 ? 11.054 10.248 6.997 1.00 90.25 128 ASP A C 1
ATOM 1042 O O . ASP A 1 128 ? 10.548 10.837 7.956 1.00 90.25 128 ASP A O 1
ATOM 1046 N N . SER A 1 129 ? 10.379 10.097 5.861 1.00 91.50 129 SER A N 1
ATOM 1047 C CA . SER A 1 129 ? 9.002 10.552 5.693 1.00 91.50 129 SER A CA 1
ATOM 1048 C C . SER A 1 129 ? 8.032 9.531 6.282 1.00 91.50 129 SER A C 1
ATOM 1050 O O . SER A 1 129 ? 7.876 8.437 5.741 1.00 91.50 129 SER A O 1
ATOM 1052 N N . VAL A 1 130 ? 7.305 9.907 7.335 1.00 92.44 130 VAL A N 1
ATOM 1053 C CA . VAL A 1 130 ? 6.315 9.042 7.993 1.00 92.44 130 VAL A CA 1
ATOM 1054 C C . VAL A 1 130 ? 4.904 9.581 7.781 1.00 92.44 130 VAL A C 1
ATOM 1056 O O . VAL A 1 130 ? 4.601 10.739 8.081 1.00 92.44 130 VAL A O 1
ATOM 1059 N N . TYR A 1 131 ? 4.011 8.732 7.276 1.00 92.44 131 TYR A N 1
ATOM 1060 C CA . TYR A 1 131 ? 2.593 9.046 7.114 1.00 92.44 131 TYR A CA 1
ATOM 1061 C C . TYR A 1 131 ? 1.783 8.408 8.238 1.00 92.44 131 TYR A C 1
ATOM 1063 O O . TYR A 1 131 ? 1.877 7.207 8.484 1.00 92.44 131 TYR A O 1
ATOM 1071 N N . LEU A 1 132 ? 0.958 9.218 8.895 1.00 91.25 132 LEU A N 1
ATOM 1072 C CA . LEU A 1 132 ? 0.129 8.829 10.029 1.00 91.25 132 LEU A CA 1
ATOM 1073 C C . LEU A 1 132 ? -1.350 9.031 9.703 1.00 91.25 132 LEU A C 1
ATOM 1075 O O . LEU A 1 132 ? -1.737 10.099 9.222 1.00 91.25 132 LEU A O 1
ATOM 1079 N N . LEU A 1 133 ? -2.178 8.042 10.026 1.00 89.44 133 LEU A N 1
ATOM 1080 C CA . LEU A 1 133 ? -3.627 8.172 10.102 1.00 89.44 133 LEU A CA 1
ATOM 1081 C C . LEU A 1 133 ? -4.013 8.633 11.507 1.00 89.44 133 LEU A C 1
ATOM 1083 O O . LEU A 1 133 ? -3.727 7.955 12.487 1.00 89.44 133 LEU A O 1
ATOM 1087 N N . ILE A 1 134 ? -4.694 9.766 11.597 1.00 85.56 134 ILE A N 1
ATOM 1088 C CA . ILE A 1 134 ? -5.263 10.296 12.833 1.00 85.56 134 ILE A CA 1
ATOM 1089 C C . ILE A 1 134 ? -6.767 10.034 12.775 1.00 85.56 134 ILE A C 1
ATOM 1091 O O . ILE A 1 134 ? -7.483 10.680 12.000 1.00 85.56 134 ILE A O 1
ATOM 1095 N N . ALA A 1 135 ? -7.235 9.056 13.546 1.00 81.19 135 ALA A N 1
ATOM 1096 C CA . ALA A 1 135 ? -8.650 8.732 13.674 1.00 81.19 135 ALA A CA 1
ATOM 1097 C C . ALA A 1 135 ? -9.350 9.711 14.630 1.00 81.19 135 ALA A C 1
ATOM 1099 O O . ALA A 1 135 ? -8.727 10.278 15.530 1.00 81.19 135 ALA A O 1
ATOM 1100 N N . ARG A 1 136 ? -10.666 9.893 14.465 1.00 70.62 136 ARG A N 1
ATOM 1101 C CA . ARG A 1 136 ? -11.474 10.762 15.339 1.00 70.62 136 ARG A CA 1
ATOM 1102 C C . ARG A 1 136 ? -11.379 10.385 16.818 1.00 70.62 136 ARG A C 1
ATOM 1104 O O . ARG A 1 136 ? -11.465 11.267 17.663 1.00 70.62 136 ARG A O 1
ATOM 1111 N N . GLU A 1 137 ? -11.182 9.107 17.133 1.00 70.31 137 GLU A N 1
ATOM 1112 C CA . GLU A 1 137 ? -11.056 8.646 18.520 1.00 70.31 137 GLU A CA 1
ATOM 1113 C C . GLU A 1 137 ? -9.686 8.951 19.154 1.00 70.31 137 GLU A C 1
ATOM 1115 O O . GLU A 1 137 ? -9.380 8.438 20.223 1.00 70.31 137 GLU A O 1
ATOM 1120 N N . GLY A 1 138 ? -8.838 9.757 18.504 1.00 72.25 138 GLY A N 1
ATOM 1121 C CA . GLY A 1 138 ? -7.504 10.110 19.000 1.00 72.25 138 GLY A CA 1
ATOM 1122 C C . GLY A 1 138 ? -6.437 9.047 18.725 1.00 72.25 138 GLY A C 1
ATOM 1123 O O . GLY A 1 138 ? -5.263 9.267 19.017 1.00 72.25 138 GLY A O 1
ATOM 1124 N N . ILE A 1 139 ? -6.819 7.919 18.120 1.00 81.00 139 ILE A N 1
ATOM 1125 C CA . ILE A 1 139 ? -5.890 6.855 17.732 1.00 81.00 139 ILE A CA 1
ATOM 1126 C C . ILE A 1 139 ? -5.032 7.353 16.567 1.00 81.00 139 ILE A C 1
ATOM 1128 O O . ILE A 1 139 ? -5.548 7.768 15.525 1.00 81.00 139 ILE A O 1
ATOM 1132 N N . THR A 1 140 ? -3.714 7.294 16.746 1.00 86.12 140 THR A N 1
ATOM 1133 C CA . THR A 1 140 ? -2.736 7.606 15.702 1.00 86.12 140 THR A CA 1
ATOM 1134 C C . THR A 1 140 ? -2.107 6.310 15.217 1.00 86.12 140 THR A C 1
ATOM 1136 O O . THR A 1 140 ? -1.515 5.577 16.003 1.00 86.12 140 THR A O 1
ATOM 1139 N N . ILE A 1 141 ? -2.254 6.017 13.928 1.00 89.38 141 ILE A N 1
ATOM 1140 C CA . ILE A 1 141 ? -1.840 4.750 13.324 1.00 89.38 141 ILE A CA 1
ATOM 1141 C C . ILE A 1 141 ? -0.794 5.058 12.247 1.00 89.38 141 ILE A C 1
ATOM 1143 O O . ILE A 1 141 ? -1.105 5.793 11.305 1.00 89.38 141 ILE A O 1
ATOM 1147 N N . PRO A 1 142 ? 0.441 4.532 12.338 1.00 90.06 142 PRO A N 1
ATOM 1148 C CA . PRO A 1 142 ? 1.404 4.665 11.255 1.00 90.06 142 PRO A CA 1
ATOM 1149 C C . PRO A 1 142 ? 0.896 3.934 10.011 1.00 90.06 142 PRO A C 1
ATOM 1151 O O . PRO A 1 142 ? 0.296 2.866 10.111 1.00 90.06 142 PRO A O 1
ATOM 1154 N N . LEU A 1 143 ? 1.116 4.514 8.833 1.00 92.56 143 LEU A N 1
ATOM 1155 C CA . LEU A 1 143 ? 0.679 3.964 7.549 1.00 92.56 143 LEU A CA 1
ATOM 1156 C C . LEU A 1 143 ? 1.867 3.471 6.733 1.00 92.56 143 LEU A C 1
ATOM 1158 O O . LEU A 1 143 ? 1.972 2.282 6.460 1.00 92.56 143 LEU A O 1
ATOM 1162 N N . ILE A 1 144 ? 2.768 4.379 6.368 1.00 93.94 144 ILE A N 1
ATOM 1163 C CA . ILE A 1 144 ? 4.005 4.057 5.654 1.00 93.94 144 ILE A CA 1
ATOM 1164 C C . ILE A 1 144 ? 5.144 4.924 6.199 1.00 93.94 144 ILE A C 1
ATOM 1166 O O . ILE A 1 144 ? 4.916 6.075 6.586 1.00 93.94 144 ILE A O 1
ATOM 1170 N N . LYS A 1 145 ? 6.357 4.375 6.204 1.00 92.88 145 LYS A N 1
ATOM 1171 C CA . LYS A 1 145 ? 7.619 5.086 6.442 1.00 92.88 145 LYS A CA 1
ATOM 1172 C C . LYS A 1 145 ? 8.489 4.927 5.195 1.00 92.88 145 LYS A C 1
ATOM 1174 O O . LYS A 1 145 ? 8.689 3.808 4.728 1.00 92.88 145 LYS A O 1
ATOM 1179 N N . ILE A 1 146 ? 8.941 6.039 4.630 1.00 91.38 146 ILE A N 1
ATOM 1180 C CA . ILE A 1 146 ? 9.787 6.088 3.433 1.00 91.38 146 ILE A CA 1
ATOM 1181 C C . ILE A 1 146 ? 11.131 6.653 3.861 1.00 91.38 146 ILE A C 1
ATOM 1183 O O . ILE A 1 146 ? 11.166 7.752 4.422 1.00 91.38 146 ILE A O 1
ATOM 1187 N N . SER A 1 147 ? 12.205 5.908 3.608 1.00 89.62 147 SER A N 1
ATOM 1188 C CA . SER A 1 147 ? 13.542 6.349 3.987 1.00 89.62 147 SER A CA 1
ATOM 1189 C C . SER A 1 147 ? 13.931 7.641 3.267 1.00 89.62 147 SER A C 1
ATOM 1191 O O . SER A 1 147 ? 13.529 7.867 2.126 1.00 89.62 147 SER A O 1
ATOM 1193 N N . ASN A 1 148 ? 14.720 8.500 3.909 1.00 85.31 148 ASN A N 1
ATOM 1194 C CA . ASN A 1 148 ? 15.148 9.793 3.363 1.00 85.31 148 ASN A CA 1
ATOM 1195 C C . ASN A 1 148 ? 15.862 9.659 2.000 1.00 85.31 148 ASN A C 1
ATOM 1197 O O . ASN A 1 148 ? 15.665 10.450 1.081 1.00 85.31 148 ASN A O 1
ATOM 1201 N N . ASN A 1 149 ? 16.646 8.595 1.831 1.00 83.25 149 ASN A N 1
ATOM 1202 C CA . ASN A 1 149 ? 17.311 8.260 0.570 1.00 83.25 149 ASN A CA 1
ATOM 1203 C C . ASN A 1 149 ? 16.399 7.521 -0.436 1.00 83.25 149 ASN A C 1
ATOM 1205 O O . ASN A 1 149 ? 16.887 7.066 -1.469 1.00 83.25 149 ASN A O 1
ATOM 1209 N N . ASN A 1 150 ? 15.101 7.377 -0.140 1.00 76.88 150 ASN A N 1
ATOM 1210 C CA . ASN A 1 150 ? 14.093 6.660 -0.926 1.00 76.88 150 ASN A CA 1
ATOM 1211 C C . ASN A 1 150 ? 14.515 5.239 -1.340 1.00 76.88 150 ASN A C 1
ATOM 1213 O O . ASN A 1 150 ? 14.097 4.755 -2.389 1.00 76.88 150 ASN A O 1
ATOM 1217 N N . ASN A 1 151 ? 15.346 4.562 -0.539 1.00 83.81 151 ASN A N 1
ATOM 1218 C CA . ASN A 1 151 ? 15.821 3.203 -0.820 1.00 83.81 151 ASN A CA 1
ATOM 1219 C C . ASN A 1 151 ? 14.983 2.104 -0.142 1.00 83.81 151 ASN A C 1
ATOM 1221 O O . ASN A 1 151 ? 15.133 0.925 -0.463 1.00 83.81 151 ASN A O 1
ATOM 1225 N N . LYS A 1 152 ? 14.100 2.481 0.785 1.00 89.69 152 LYS A N 1
ATOM 1226 C CA . LYS A 1 152 ? 13.290 1.567 1.581 1.00 89.69 152 LYS A CA 1
ATOM 1227 C C . LYS A 1 152 ? 11.918 2.175 1.838 1.00 89.69 152 LYS A C 1
ATOM 1229 O O . LYS A 1 152 ? 11.792 3.343 2.205 1.00 89.69 152 LYS A O 1
ATOM 1234 N N . LEU A 1 153 ? 10.883 1.357 1.687 1.00 91.19 153 LEU A N 1
ATOM 1235 C CA . LEU A 1 153 ? 9.518 1.675 2.085 1.00 91.19 153 LEU A CA 1
ATOM 1236 C C . LEU A 1 153 ? 9.024 0.604 3.057 1.00 91.19 153 LEU A C 1
ATOM 1238 O O . LEU A 1 153 ? 9.008 -0.585 2.744 1.00 91.19 153 LEU A O 1
ATOM 1242 N N . VAL A 1 154 ? 8.611 1.033 4.245 1.00 92.38 154 VAL A N 1
ATOM 1243 C CA . VAL A 1 154 ? 8.021 0.176 5.277 1.00 92.38 154 VAL A CA 1
ATOM 1244 C C . VAL A 1 154 ? 6.526 0.450 5.330 1.00 92.38 154 VAL A C 1
ATOM 1246 O O . VAL A 1 154 ? 6.104 1.564 5.645 1.00 92.38 154 VAL A O 1
ATOM 1249 N N . ILE A 1 155 ? 5.720 -0.562 5.019 1.00 92.94 155 ILE A N 1
ATOM 1250 C CA . ILE A 1 155 ? 4.261 -0.506 5.131 1.00 92.94 155 ILE A CA 1
ATOM 1251 C C . ILE A 1 155 ? 3.886 -0.981 6.528 1.00 92.94 155 ILE A C 1
ATOM 1253 O O . ILE A 1 155 ? 4.322 -2.051 6.967 1.00 92.94 155 ILE A O 1
ATOM 1257 N N . SER A 1 156 ? 3.067 -0.198 7.229 1.00 91.38 156 SER A N 1
ATOM 1258 C CA . SER A 1 156 ? 2.615 -0.590 8.555 1.00 91.38 156 SER A CA 1
ATOM 1259 C C . SER A 1 156 ? 1.834 -1.903 8.487 1.00 91.38 156 SER A C 1
ATOM 1261 O O . SER A 1 156 ? 1.086 -2.128 7.526 1.00 91.38 156 SER A O 1
ATOM 1263 N N . PRO A 1 157 ? 1.968 -2.776 9.499 1.00 90.00 157 PRO A N 1
ATOM 1264 C CA . PRO A 1 157 ? 1.331 -4.087 9.468 1.00 90.00 157 PRO A CA 1
ATOM 1265 C C . PRO A 1 157 ? -0.192 -3.997 9.276 1.00 90.00 157 PRO A C 1
ATOM 1267 O O . PRO A 1 157 ? -0.778 -4.736 8.484 1.00 90.00 157 PRO A O 1
ATOM 1270 N N . TRP A 1 158 ? -0.835 -3.038 9.946 1.00 90.00 158 TRP A N 1
ATOM 1271 C CA . TRP A 1 158 ? -2.281 -2.830 9.870 1.00 90.00 158 TRP A CA 1
ATOM 1272 C C . TRP A 1 158 ? -2.743 -2.336 8.499 1.00 90.00 158 TRP A C 1
ATOM 1274 O O . TRP A 1 158 ? -3.774 -2.798 8.004 1.00 90.00 158 TRP A O 1
ATOM 1284 N N . LEU A 1 159 ? -1.981 -1.440 7.857 1.00 91.88 159 LEU A N 1
ATOM 1285 C CA . LEU A 1 159 ? -2.270 -1.007 6.491 1.00 91.88 159 LEU A CA 1
ATOM 1286 C C . LEU A 1 159 ? -2.078 -2.165 5.511 1.00 91.88 159 LEU A C 1
ATOM 1288 O O . LEU A 1 159 ? -2.968 -2.423 4.703 1.00 91.88 159 LEU A O 1
ATOM 1292 N N . ALA A 1 160 ? -0.956 -2.883 5.608 1.00 91.12 160 ALA A N 1
ATOM 1293 C CA . ALA A 1 160 ? -0.664 -4.021 4.746 1.00 91.12 160 ALA A CA 1
ATOM 1294 C C . ALA A 1 160 ? -1.783 -5.066 4.828 1.00 91.12 160 ALA A C 1
ATOM 1296 O O . ALA A 1 160 ? -2.339 -5.451 3.803 1.00 91.12 160 ALA A O 1
ATOM 1297 N N . LEU A 1 161 ? -2.178 -5.469 6.037 1.00 89.81 161 LEU A N 1
ATOM 1298 C CA . LEU A 1 161 ? -3.260 -6.427 6.244 1.00 89.81 161 LEU A CA 1
ATOM 1299 C C . LEU A 1 161 ? -4.600 -5.918 5.696 1.00 89.81 161 LEU A C 1
ATOM 1301 O O . LEU A 1 161 ? -5.281 -6.642 4.972 1.00 89.81 161 LEU A O 1
ATOM 1305 N N . SER A 1 162 ? -4.955 -4.663 5.978 1.00 89.69 162 SER A N 1
ATOM 1306 C CA . SER A 1 162 ? -6.211 -4.069 5.503 1.00 89.69 162 SER A CA 1
ATOM 1307 C C . SER A 1 162 ? -6.286 -4.011 3.976 1.00 89.69 162 SER A C 1
ATOM 1309 O O . SER A 1 162 ? -7.346 -4.261 3.407 1.00 89.69 162 SER A O 1
ATOM 1311 N N . LEU A 1 163 ? -5.167 -3.734 3.299 1.00 91.12 163 LEU A N 1
ATOM 1312 C CA . LEU A 1 163 ? -5.075 -3.761 1.838 1.00 91.12 163 LEU A CA 1
ATOM 1313 C C . LEU A 1 163 ? -5.251 -5.180 1.280 1.00 91.12 163 LEU A C 1
ATOM 1315 O O . LEU A 1 163 ? -6.004 -5.359 0.322 1.00 91.12 163 LEU A O 1
ATOM 1319 N N . LYS A 1 164 ? -4.621 -6.192 1.896 1.00 90.38 164 LYS A N 1
ATOM 1320 C CA . LYS A 1 164 ? -4.784 -7.597 1.481 1.00 90.38 164 LYS A CA 1
ATOM 1321 C C . LYS A 1 164 ? -6.234 -8.057 1.627 1.00 90.38 164 LYS A C 1
ATOM 1323 O O . LYS A 1 164 ? -6.776 -8.646 0.694 1.00 90.38 164 LYS A O 1
ATOM 1328 N N . ILE A 1 165 ? -6.865 -7.738 2.760 1.00 87.88 165 ILE A N 1
ATOM 1329 C CA . ILE A 1 165 ? -8.281 -8.030 3.036 1.00 87.88 165 ILE A CA 1
ATOM 1330 C C . ILE A 1 165 ? -9.196 -7.306 2.040 1.00 87.88 165 ILE A C 1
ATOM 1332 O O . ILE A 1 165 ? -10.158 -7.881 1.540 1.00 87.88 165 ILE A O 1
ATOM 1336 N N . ALA A 1 166 ? -8.888 -6.050 1.708 1.00 86.69 166 ALA A N 1
ATOM 1337 C CA . ALA A 1 166 ? -9.646 -5.266 0.734 1.00 86.69 166 ALA A CA 1
ATOM 1338 C C . ALA A 1 166 ? -9.434 -5.716 -0.726 1.00 86.69 166 ALA A C 1
ATOM 1340 O O . ALA A 1 166 ? -10.010 -5.125 -1.642 1.00 86.69 166 ALA A O 1
ATOM 1341 N N . GLY A 1 167 ? -8.634 -6.760 -0.962 1.00 88.25 167 GLY A N 1
ATOM 1342 C CA . GLY A 1 167 ? -8.468 -7.359 -2.279 1.00 88.25 167 GLY A CA 1
ATOM 1343 C C . GLY A 1 167 ? -7.343 -6.754 -3.116 1.00 88.25 167 GLY A C 1
ATOM 1344 O O . GLY A 1 167 ? -7.379 -6.899 -4.338 1.00 88.25 167 GLY A O 1
ATOM 1345 N N . TYR A 1 168 ? -6.374 -6.060 -2.518 1.00 90.06 168 TYR A N 1
ATOM 1346 C CA . TYR A 1 168 ? -5.270 -5.436 -3.251 1.00 90.06 168 TYR A CA 1
ATOM 1347 C C . TYR A 1 168 ? -4.027 -6.329 -3.311 1.00 90.06 168 TYR A C 1
ATOM 1349 O O . TYR A 1 168 ? -3.576 -6.874 -2.306 1.00 90.06 168 TYR A O 1
ATOM 1357 N N . TYR A 1 169 ? -3.452 -6.427 -4.507 1.00 90.88 169 TYR A N 1
ATOM 1358 C CA . TYR A 1 169 ? -2.060 -6.796 -4.721 1.00 90.88 169 TYR A CA 1
ATOM 1359 C C . TYR A 1 169 ? -1.174 -5.585 -4.423 1.00 90.88 169 TYR A C 1
ATOM 1361 O O . TYR A 1 169 ? -1.491 -4.468 -4.841 1.00 90.88 169 TYR A O 1
ATOM 1369 N N . ILE A 1 170 ? -0.058 -5.829 -3.739 1.00 91.62 170 ILE A N 1
ATOM 1370 C CA . ILE A 1 170 ? 1.028 -4.863 -3.557 1.00 91.62 170 ILE A CA 1
ATOM 1371 C C . ILE A 1 170 ? 2.164 -5.313 -4.461 1.00 91.62 170 ILE A C 1
ATOM 1373 O O . ILE A 1 170 ? 2.648 -6.442 -4.349 1.00 91.62 170 ILE A O 1
ATOM 1377 N N . VAL A 1 171 ? 2.558 -4.440 -5.375 1.00 90.06 171 VAL A N 1
ATOM 1378 C CA . VAL A 1 171 ? 3.460 -4.776 -6.468 1.00 90.06 171 VAL A CA 1
ATOM 1379 C C . VAL A 1 171 ? 4.612 -3.788 -6.496 1.00 90.06 171 VAL A C 1
ATOM 1381 O O . VAL A 1 171 ? 4.407 -2.581 -6.393 1.00 90.06 171 VAL A O 1
ATOM 1384 N N . ARG A 1 172 ? 5.830 -4.299 -6.633 1.00 89.56 172 ARG A N 1
ATOM 1385 C CA . ARG A 1 172 ? 7.022 -3.502 -6.891 1.00 89.56 172 ARG A CA 1
ATOM 1386 C C . ARG A 1 172 ? 7.197 -3.384 -8.399 1.00 89.56 172 ARG A C 1
ATOM 1388 O O . ARG A 1 172 ? 7.315 -4.393 -9.088 1.00 89.56 172 ARG A O 1
ATOM 1395 N N . LEU A 1 173 ? 7.187 -2.151 -8.888 1.00 87.44 173 LEU A N 1
ATOM 1396 C CA . LEU A 1 173 ? 7.537 -1.807 -10.259 1.00 87.44 173 LEU A CA 1
ATOM 1397 C C . LEU A 1 173 ? 8.983 -1.327 -10.276 1.00 87.44 173 LEU A C 1
ATOM 1399 O O . LEU A 1 173 ? 9.299 -0.357 -9.587 1.00 87.44 173 LEU A O 1
ATOM 1403 N N . THR A 1 174 ? 9.825 -1.958 -11.083 1.00 86.25 174 THR A N 1
ATOM 1404 C CA . THR A 1 174 ? 11.191 -1.508 -11.361 1.00 86.25 174 THR A CA 1
ATOM 1405 C C . THR A 1 174 ? 11.308 -1.115 -12.831 1.00 86.25 174 THR A C 1
ATOM 1407 O O . THR A 1 174 ? 10.938 -1.900 -13.702 1.00 86.25 174 THR A O 1
ATOM 1410 N N . TYR A 1 175 ? 11.805 0.091 -13.107 1.00 83.25 175 TYR A N 1
ATOM 1411 C CA . TYR A 1 175 ? 11.867 0.676 -14.451 1.00 83.25 175 TYR A CA 1
ATOM 1412 C C . TYR A 1 175 ? 13.138 1.522 -14.647 1.00 83.25 175 TYR A C 1
ATOM 1414 O O . TYR A 1 175 ? 13.711 1.991 -13.660 1.00 83.25 175 TYR A O 1
ATOM 1422 N N . PRO A 1 176 ? 13.609 1.722 -15.892 1.00 79.56 176 PRO A N 1
ATOM 1423 C CA . PRO A 1 176 ? 14.794 2.533 -16.165 1.00 79.56 176 PRO A CA 1
ATOM 1424 C C . PRO A 1 176 ? 14.586 4.009 -15.791 1.00 79.56 176 PRO A C 1
ATOM 1426 O O . PRO A 1 176 ? 13.528 4.593 -16.025 1.00 79.56 176 PRO A O 1
ATOM 1429 N N . ASP A 1 177 ? 15.621 4.635 -15.234 1.00 80.56 177 ASP A N 1
ATOM 1430 C CA . ASP A 1 177 ? 15.631 6.051 -14.863 1.00 80.56 177 ASP A CA 1
ATOM 1431 C C . ASP A 1 177 ? 15.968 6.943 -16.067 1.00 80.56 177 ASP A C 1
ATOM 1433 O O . ASP A 1 177 ? 17.032 7.553 -16.152 1.00 80.56 177 ASP A O 1
ATOM 1437 N N . ILE A 1 178 ? 15.058 6.983 -17.037 1.00 76.88 178 ILE A N 1
ATOM 1438 C CA . ILE A 1 178 ? 15.215 7.738 -18.291 1.00 76.88 178 ILE A CA 1
ATOM 1439 C C . ILE A 1 178 ? 14.365 9.018 -18.317 1.00 76.88 178 ILE A C 1
ATOM 1441 O O . ILE A 1 178 ? 13.863 9.413 -19.363 1.00 76.88 178 ILE A O 1
ATOM 1445 N N . ASN A 1 179 ? 14.186 9.677 -17.163 1.00 65.62 179 ASN A N 1
ATOM 1446 C CA . ASN A 1 179 ? 13.297 10.845 -16.997 1.00 65.62 179 ASN A CA 1
ATOM 1447 C C . ASN A 1 179 ? 11.841 10.608 -17.450 1.00 65.62 179 ASN A C 1
ATOM 1449 O O . ASN A 1 179 ? 11.130 11.554 -17.783 1.00 65.62 179 ASN A O 1
ATOM 1453 N N . VAL A 1 180 ? 11.386 9.357 -17.431 1.00 72.00 180 VAL A N 1
ATOM 1454 C CA . VAL A 1 180 ? 9.989 8.983 -17.687 1.00 72.00 180 VAL A CA 1
ATOM 1455 C C . VAL A 1 180 ? 9.220 8.880 -16.374 1.00 72.00 180 VAL A C 1
ATOM 1457 O O . VAL A 1 180 ? 9.791 8.534 -15.332 1.00 72.00 180 VAL A O 1
ATOM 1460 N N . SER A 1 181 ? 7.925 9.198 -16.406 1.00 76.50 181 SER A N 1
ATOM 1461 C CA . SER A 1 181 ? 7.042 8.915 -15.274 1.00 76.50 181 SER A CA 1
ATOM 1462 C C . SER A 1 181 ? 6.843 7.399 -15.130 1.00 76.50 181 SER A C 1
ATOM 1464 O O 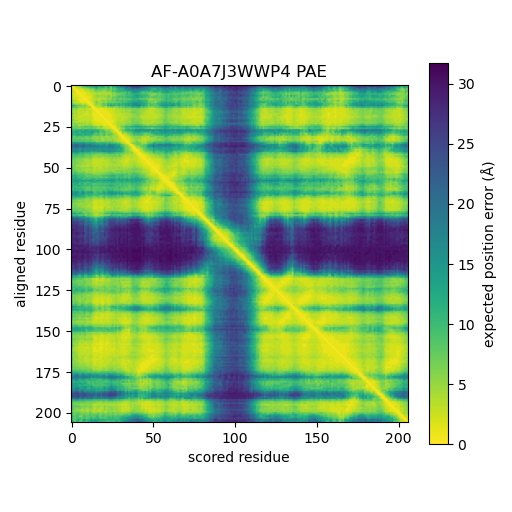. SER A 1 181 ? 7.115 6.634 -16.059 1.00 76.50 181 SER A O 1
ATOM 1466 N N . TRP A 1 182 ? 6.407 6.928 -13.958 1.00 78.75 182 TRP A N 1
ATOM 1467 C CA . TRP A 1 182 ? 6.156 5.490 -13.790 1.00 78.75 182 TRP A CA 1
ATOM 1468 C C . TRP A 1 182 ? 4.929 5.057 -14.603 1.00 78.75 182 TRP A C 1
ATOM 1470 O O . TRP A 1 182 ? 4.862 3.918 -15.058 1.00 78.75 182 TRP A O 1
ATOM 1480 N N . GLU A 1 183 ? 3.983 5.976 -14.804 1.00 76.81 183 GLU A N 1
ATOM 1481 C CA . GLU A 1 183 ? 2.812 5.822 -15.656 1.00 76.81 183 GLU A CA 1
ATOM 1482 C C . GLU A 1 183 ? 3.231 5.586 -17.108 1.00 76.81 183 GLU A C 1
ATOM 1484 O O . GLU A 1 183 ? 2.743 4.653 -17.744 1.00 76.81 183 GLU A O 1
ATOM 1489 N N . ASP A 1 184 ? 4.187 6.380 -17.600 1.00 75.31 184 ASP A N 1
ATOM 1490 C CA . ASP A 1 184 ? 4.748 6.211 -18.940 1.00 75.31 184 ASP A CA 1
ATOM 1491 C C . ASP A 1 184 ? 5.526 4.897 -19.038 1.00 75.31 184 ASP A C 1
ATOM 1493 O O . ASP A 1 184 ? 5.359 4.163 -20.007 1.00 75.31 184 ASP A O 1
ATOM 1497 N N . ALA A 1 185 ? 6.316 4.549 -18.015 1.00 73.50 185 ALA A N 1
ATOM 1498 C CA . ALA A 1 185 ? 7.112 3.321 -17.987 1.00 73.50 185 ALA A CA 1
ATOM 1499 C C . ALA A 1 185 ? 6.271 2.037 -18.093 1.00 73.50 185 ALA A C 1
ATOM 1501 O O . ALA A 1 185 ? 6.743 1.045 -18.638 1.00 73.50 185 ALA A O 1
ATOM 1502 N N . LEU A 1 186 ? 5.022 2.049 -17.617 1.00 72.25 186 LEU A N 1
ATOM 1503 C CA . LEU A 1 186 ? 4.077 0.940 -17.794 1.00 72.25 186 LEU A CA 1
ATOM 1504 C C . LEU A 1 186 ? 3.577 0.790 -19.239 1.00 72.25 186 LEU A C 1
ATOM 1506 O O . LEU A 1 186 ? 3.093 -0.280 -19.602 1.00 72.25 186 LEU A O 1
ATOM 1510 N N . GLY A 1 187 ? 3.632 1.862 -20.033 1.00 59.84 187 GLY A N 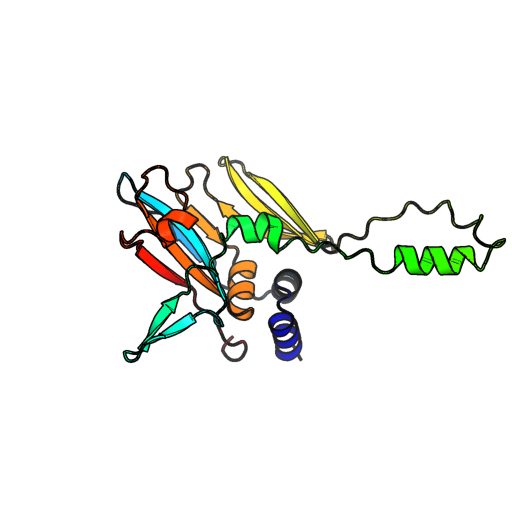1
ATOM 1511 C CA . GLY A 1 187 ? 3.250 1.880 -21.445 1.00 59.84 187 GLY A CA 1
ATOM 1512 C C . GLY A 1 187 ? 4.417 1.662 -22.409 1.00 59.84 187 GLY A C 1
ATOM 1513 O O . GLY A 1 187 ? 4.184 1.531 -23.610 1.00 59.84 187 GLY A O 1
ATOM 1514 N N . LEU A 1 188 ? 5.657 1.629 -21.913 1.00 58.50 188 LEU A N 1
ATOM 1515 C CA . LEU A 1 188 ? 6.831 1.356 -22.734 1.00 58.50 188 LEU A CA 1
ATOM 1516 C C . LEU A 1 188 ? 6.943 -0.147 -23.015 1.00 58.50 188 LEU A C 1
ATOM 1518 O O . LEU A 1 188 ? 6.801 -0.973 -22.121 1.00 58.50 188 LEU A O 1
ATOM 1522 N N . GLU A 1 189 ? 7.302 -0.498 -24.252 1.00 53.91 189 GLU A N 1
ATOM 1523 C CA . GLU A 1 189 ? 7.685 -1.870 -24.637 1.00 53.91 189 GLU A CA 1
ATOM 1524 C C . GLU A 1 189 ? 8.991 -2.340 -23.960 1.00 53.91 189 GLU A C 1
ATOM 1526 O O . GLU A 1 189 ? 9.411 -3.483 -24.126 1.00 53.91 189 GLU A O 1
ATOM 1531 N N . GLN A 1 190 ? 9.658 -1.461 -23.204 1.00 55.78 190 GLN A N 1
ATOM 1532 C CA . GLN A 1 190 ? 10.802 -1.818 -22.375 1.00 55.78 190 GLN A CA 1
ATOM 1533 C C . GLN A 1 190 ? 10.305 -2.452 -21.081 1.00 55.78 190 GLN A C 1
ATOM 1535 O O . GLN A 1 190 ? 9.877 -1.719 -20.198 1.00 55.78 190 GLN A O 1
ATOM 1540 N N . ASP A 1 191 ? 10.397 -3.783 -20.987 1.00 54.09 191 ASP A N 1
ATOM 1541 C CA . ASP A 1 191 ? 9.968 -4.625 -19.859 1.00 54.09 191 ASP A CA 1
ATOM 1542 C C . ASP A 1 191 ? 10.205 -3.973 -18.481 1.00 54.09 191 ASP A C 1
ATOM 1544 O O . ASP A 1 191 ? 11.291 -4.116 -17.899 1.00 54.09 191 ASP A O 1
ATOM 1548 N N . PRO A 1 192 ? 9.203 -3.297 -17.885 1.00 65.12 192 PRO A N 1
ATOM 1549 C CA . PRO A 1 192 ? 9.312 -2.951 -16.489 1.00 65.12 192 PRO A CA 1
ATOM 1550 C C . PRO A 1 192 ? 9.191 -4.251 -15.689 1.00 65.12 192 PRO A C 1
ATOM 1552 O O . PRO A 1 192 ? 8.283 -5.062 -15.898 1.00 65.12 192 PRO A O 1
ATOM 1555 N N . LYS A 1 193 ? 10.103 -4.480 -14.742 1.00 78.50 193 LYS A N 1
ATOM 1556 C CA . LYS A 1 193 ? 10.029 -5.677 -13.902 1.00 78.50 193 LYS A CA 1
ATOM 1557 C C . LYS A 1 193 ? 8.948 -5.463 -12.849 1.00 78.50 193 LYS A C 1
ATOM 1559 O O . LYS A 1 193 ? 9.118 -4.688 -11.908 1.00 78.50 193 LYS A O 1
ATOM 1564 N N . ILE A 1 194 ? 7.832 -6.160 -13.032 1.00 81.44 194 ILE A N 1
ATOM 1565 C CA . ILE A 1 194 ? 6.694 -6.173 -12.117 1.00 81.44 194 ILE A CA 1
ATOM 1566 C C . ILE A 1 194 ? 6.834 -7.377 -11.186 1.00 81.44 194 ILE A C 1
ATOM 1568 O O . ILE A 1 194 ? 6.808 -8.525 -11.626 1.00 81.44 194 ILE A O 1
ATOM 1572 N N . GLU A 1 195 ? 6.949 -7.123 -9.888 1.00 86.94 195 GLU A N 1
ATOM 1573 C CA . GLU A 1 195 ? 7.075 -8.159 -8.867 1.00 86.94 195 GLU A CA 1
ATOM 1574 C C . GLU A 1 195 ? 5.954 -8.059 -7.839 1.00 86.94 195 GLU A C 1
ATOM 1576 O O . GLU A 1 195 ? 5.720 -7.011 -7.240 1.00 86.94 195 GLU A O 1
ATOM 1581 N N . VAL A 1 196 ? 5.260 -9.170 -7.603 1.00 87.81 196 VAL A N 1
ATOM 1582 C CA . VAL A 1 196 ? 4.217 -9.235 -6.579 1.00 87.81 196 VAL A CA 1
ATOM 1583 C C . VAL A 1 196 ? 4.873 -9.399 -5.215 1.00 87.81 196 VAL A C 1
ATOM 1585 O O . VAL A 1 196 ? 5.387 -10.464 -4.894 1.00 87.81 196 VAL A O 1
ATOM 1588 N N . VAL A 1 197 ? 4.821 -8.345 -4.405 1.00 90.44 197 VAL A N 1
ATOM 1589 C CA . VAL A 1 197 ? 5.382 -8.330 -3.047 1.00 90.44 197 VAL A CA 1
ATOM 1590 C C . VAL A 1 197 ? 4.375 -8.866 -2.031 1.00 90.44 197 VAL A C 1
ATOM 1592 O O . VAL A 1 197 ? 4.736 -9.490 -1.037 1.00 90.44 197 VAL A O 1
ATOM 1595 N N . SER A 1 198 ? 3.084 -8.629 -2.269 1.00 89.50 198 SER A N 1
ATOM 1596 C CA . SER A 1 198 ? 2.021 -9.205 -1.455 1.00 89.50 198 SER A CA 1
ATOM 1597 C C . SER A 1 198 ? 0.763 -9.462 -2.264 1.00 89.50 198 SER A C 1
ATOM 1599 O O . SER A 1 198 ? 0.360 -8.658 -3.104 1.00 89.50 198 SER A O 1
ATOM 1601 N N . GLU A 1 199 ? 0.092 -10.556 -1.920 1.00 90.31 199 GLU A N 1
ATOM 1602 C CA . GLU A 1 199 ? -1.175 -10.966 -2.515 1.00 90.31 199 GLU A CA 1
ATOM 1603 C C . GLU A 1 199 ? -2.371 -10.628 -1.615 1.00 90.31 199 GLU A C 1
ATOM 1605 O O . GLU A 1 199 ? -2.208 -10.532 -0.392 1.00 90.31 199 GLU A O 1
ATOM 1610 N N . PRO A 1 200 ? -3.571 -10.469 -2.206 1.00 88.38 200 PRO A N 1
ATOM 1611 C CA . PRO A 1 200 ? -4.824 -10.481 -1.474 1.00 88.38 200 PRO A CA 1
ATOM 1612 C C . PRO A 1 200 ? -4.977 -11.760 -0.660 1.00 88.38 200 PRO A C 1
ATOM 1614 O O . PRO A 1 200 ? -4.538 -12.829 -1.083 1.00 88.38 200 PRO A O 1
ATOM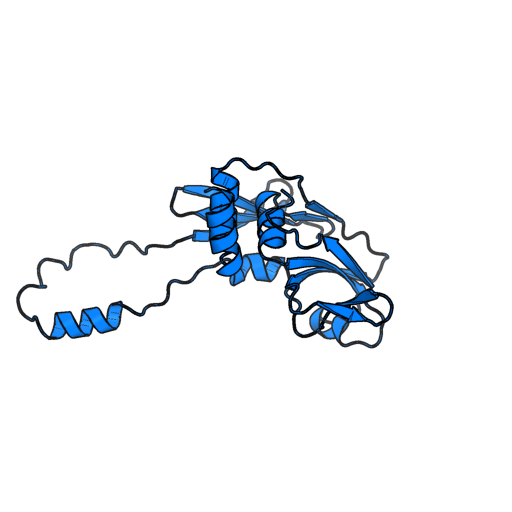 1617 N N . ILE A 1 201 ? -5.674 -11.655 0.464 1.00 85.62 201 ILE A N 1
ATOM 1618 C CA . ILE A 1 201 ? -6.014 -12.803 1.306 1.00 85.62 201 ILE A CA 1
ATOM 1619 C C . ILE A 1 201 ? -7.523 -12.883 1.470 1.00 85.62 201 ILE A C 1
ATOM 1621 O O . ILE A 1 201 ? -8.215 -11.863 1.458 1.00 85.62 201 ILE A O 1
ATOM 1625 N N . GLN A 1 202 ? -8.030 -14.100 1.634 1.00 75.31 202 GLN A N 1
ATOM 1626 C CA . GLN A 1 202 ? -9.406 -14.298 2.062 1.00 75.31 202 GLN A CA 1
ATOM 1627 C C . GLN A 1 202 ? -9.461 -14.162 3.584 1.00 75.31 202 GLN A C 1
ATOM 1629 O O . GLN A 1 202 ? -8.559 -14.597 4.292 1.00 75.31 202 GLN A O 1
ATOM 1634 N N . LEU A 1 203 ? -10.513 -13.526 4.099 1.00 69.44 203 LEU A N 1
ATOM 1635 C CA . LEU A 1 203 ? -10.673 -13.343 5.545 1.00 69.44 203 LEU A CA 1
ATOM 1636 C C . LEU A 1 203 ? -10.759 -14.681 6.290 1.00 69.44 203 LEU A C 1
ATOM 1638 O O . LEU A 1 203 ? -10.291 -14.772 7.412 1.00 69.44 203 LEU A O 1
ATOM 1642 N N . GLU A 1 204 ? -11.297 -15.714 5.645 1.00 66.06 204 GLU A N 1
ATOM 1643 C CA . GLU A 1 204 ? -11.414 -17.078 6.180 1.00 66.06 204 GLU A CA 1
ATOM 1644 C C . GLU A 1 204 ? -10.058 -17.772 6.405 1.00 66.06 204 GLU A C 1
ATOM 1646 O O . GLU A 1 204 ? -10.004 -18.783 7.097 1.00 66.06 204 GLU A O 1
ATOM 1651 N N . SER A 1 205 ? -8.970 -17.246 5.828 1.00 58.22 205 SER A N 1
ATOM 1652 C CA . SER A 1 205 ? -7.612 -17.787 5.976 1.00 58.22 205 SER A CA 1
ATOM 1653 C C . SER A 1 205 ? -6.746 -17.046 7.008 1.00 58.22 205 SER A C 1
ATOM 1655 O O . SER A 1 205 ? -5.538 -17.276 7.044 1.00 58.22 205 SER A O 1
ATOM 1657 N N . LEU A 1 206 ? -7.329 -16.115 7.775 1.00 61.22 206 LEU A N 1
ATOM 1658 C CA . LEU A 1 206 ? -6.686 -15.386 8.882 1.00 61.22 206 LEU A CA 1
ATOM 1659 C C . LEU A 1 206 ? -6.989 -16.050 10.225 1.00 61.22 206 LEU A C 1
ATOM 1661 O O . LEU A 1 206 ? -6.058 -16.074 11.058 1.00 61.22 206 LEU A O 1
#

Nearest PDB structures (foldseek):
  6y2s-assembly1_A  TM=2.453E-01  e=6.668E-02  Escherichia coli K-12
  6y2r-assembly1_B  TM=2.428E-01  e=6.668E-02  Escherichia coli K-12
  6y2s-assembly1_B  TM=2.360E-01  e=7.501E-02  Escherichia coli K-12
  6y2r-assembly1_A  TM=2.424E-01  e=2.740E-01  Escherichia coli K-12
  4i8o-assembly1_A  TM=2.408E-01  e=3.679E-01  Escherichia coli K-12

Mean predicted aligned error: 11.56 Å

Radius of gyration: 21.17 Å; Cα contacts (8 Å, |Δi|>4): 312; chains: 1; bounding box: 62×54×44 Å